Protein AF-A0A2P8DUW4-F1 (afdb_monomer_lite)

pLDDT: mean 78.6, std 18.32, range [22.55, 98.81]

Radius of gyration: 24.29 Å; chains: 1; bounding box: 64×46×57 Å

Organism: NCBI:txid645275

Sequence (328 aa):
MPGVKAMIHEAEKSLGIHGRPNDITKDYAARNGSGFRRQPWCNMAITEWARRSGNHKAVCFSTDYAYTVWHAERFKRAGRWTADVRGVRRGDIVFFDWNGSNRVAAIDHIGIVTKVANGVVYTIEGNTSDRCARRTRSAATIVGYGRPNYAGGGGSTGGGGAQAWGGLTTVRSVRSQQQAVNYLRWLSDLPVSGHVAEDGEGGPETLRGVRWVQGTVKTEVDGQWGAKTESAFTEYLKGNAKHQMHIAAKVKAPSGSPALRLGSVGTRVARLQRALMKAGHRLPRFGADGEMGAETVSALKAFQRAADLVADGEYDAESAAALKKVVG

InterPro domains:
  IPR002477 Peptidoglycan binding-like [PF01471] (266-323)
  IPR007921 CHAP domain [PF05257] (53-127)
  IPR036365 PGBD-like superfamily [SSF47090] (256-323)
  IPR036366 PGBD superfamily [G3DSA:1.10.101.10] (168-238)
  IPR036366 PGBD superfamily [G3DSA:1.10.101.10] (255-327)
  IPR038765 Papain-like cysteine peptidase superfamily [SSF54001] (47-136)

Structure (mmCIF, N/CA/C/O backbone):
data_AF-A0A2P8DUW4-F1
#
_entry.id   AF-A0A2P8DUW4-F1
#
loop_
_atom_site.group_PDB
_atom_site.id
_atom_site.type_symbol
_atom_site.label_atom_id
_atom_site.label_alt_id
_atom_site.label_comp_id
_atom_site.label_asym_id
_atom_site.label_entity_id
_atom_site.label_seq_id
_atom_site.pdbx_PDB_ins_code
_atom_site.Cartn_x
_atom_site.Cartn_y
_atom_site.Cartn_z
_atom_site.occupancy
_atom_site.B_iso_or_equiv
_atom_site.auth_seq_id
_atom_site.auth_comp_id
_atom_site.auth_asym_id
_atom_site.auth_atom_id
_atom_site.pdbx_PDB_model_num
ATOM 1 N N . MET A 1 1 ? -0.832 15.159 24.470 1.00 63.66 1 MET A N 1
ATOM 2 C CA . MET A 1 1 ? -1.211 13.728 24.516 1.00 63.66 1 MET A CA 1
ATOM 3 C C . MET A 1 1 ? -0.600 13.009 23.319 1.00 63.66 1 MET A C 1
ATOM 5 O O . MET A 1 1 ? -0.572 13.623 22.253 1.00 63.66 1 MET A O 1
ATOM 9 N N . PRO A 1 2 ? -0.104 11.767 23.480 1.00 82.19 2 PRO A N 1
ATOM 10 C CA . PRO A 1 2 ? 0.383 10.939 22.372 1.00 82.19 2 PRO A CA 1
ATOM 11 C C . PRO A 1 2 ? -0.690 10.710 21.297 1.00 82.19 2 PRO A C 1
ATOM 13 O O . PRO A 1 2 ? -1.875 10.919 21.544 1.00 82.19 2 PRO A O 1
ATOM 16 N N . GLY A 1 3 ? -0.277 10.304 20.095 1.00 88.62 3 GLY A N 1
ATOM 17 C CA . GLY A 1 3 ? -1.166 10.109 18.945 1.00 88.62 3 GLY A CA 1
ATOM 18 C C . GLY A 1 3 ? -0.591 10.597 17.611 1.00 88.62 3 GLY A C 1
ATOM 19 O O . GLY A 1 3 ? 0.441 11.270 17.568 1.00 88.62 3 GLY A O 1
ATOM 20 N N . VAL A 1 4 ? -1.297 10.299 16.511 1.00 89.56 4 VAL A N 1
ATOM 21 C CA . VAL A 1 4 ? -0.887 10.647 15.131 1.00 89.56 4 VAL A CA 1
ATOM 22 C C . VAL A 1 4 ? -0.630 12.148 14.966 1.00 89.56 4 VAL A C 1
ATOM 24 O O . VAL A 1 4 ? 0.354 12.548 14.349 1.00 89.56 4 VAL A O 1
ATOM 27 N N . LYS A 1 5 ? -1.508 12.995 15.525 1.00 87.12 5 LYS A N 1
ATOM 28 C CA . LYS A 1 5 ? -1.369 14.459 15.445 1.00 87.12 5 LYS A CA 1
ATOM 29 C C . LYS A 1 5 ? -0.076 14.932 16.113 1.00 87.12 5 LYS A C 1
ATOM 31 O O . LYS A 1 5 ? 0.658 15.694 15.499 1.00 87.12 5 LYS A O 1
ATOM 36 N N . ALA A 1 6 ? 0.219 14.437 17.317 1.00 93.25 6 ALA A N 1
ATOM 37 C CA . ALA A 1 6 ? 1.434 14.787 18.050 1.00 93.25 6 ALA A CA 1
ATOM 38 C C . ALA A 1 6 ? 2.697 14.300 17.328 1.00 93.25 6 ALA A C 1
ATOM 40 O O . ALA A 1 6 ? 3.670 15.039 17.238 1.00 93.25 6 ALA A O 1
ATOM 41 N N . MET A 1 7 ? 2.664 13.090 16.758 1.00 97.31 7 MET A N 1
ATOM 42 C CA . MET A 1 7 ? 3.783 12.566 15.971 1.00 97.31 7 MET A CA 1
ATOM 43 C C . MET A 1 7 ? 4.111 13.476 14.781 1.00 97.31 7 MET A C 1
ATOM 45 O O . MET A 1 7 ? 5.262 13.851 14.578 1.00 97.31 7 MET A O 1
ATOM 49 N N . ILE A 1 8 ? 3.094 13.843 13.999 1.00 93.81 8 ILE A N 1
ATOM 50 C CA . ILE A 1 8 ? 3.289 14.690 12.819 1.00 93.81 8 ILE A CA 1
ATOM 51 C C . ILE A 1 8 ? 3.692 16.107 13.228 1.00 93.81 8 ILE A C 1
ATOM 53 O O . ILE A 1 8 ? 4.552 16.685 12.578 1.00 93.81 8 ILE A O 1
ATOM 57 N N . HIS A 1 9 ? 3.147 16.637 14.323 1.00 90.38 9 HIS A N 1
ATOM 58 C CA . HIS A 1 9 ? 3.537 17.944 14.845 1.00 90.38 9 HIS A CA 1
ATOM 59 C C . HIS A 1 9 ? 5.036 18.014 15.195 1.00 90.38 9 HIS A C 1
ATOM 61 O O . HIS A 1 9 ? 5.704 18.979 14.833 1.00 90.38 9 HIS A O 1
ATOM 67 N N . GLU A 1 10 ? 5.596 16.977 15.827 1.00 97.88 10 GLU A N 1
ATOM 68 C CA . GLU A 1 10 ? 7.041 16.917 16.106 1.00 97.88 10 GLU A CA 1
ATOM 69 C C . GLU A 1 10 ? 7.890 16.802 14.831 1.00 97.88 10 GLU A C 1
ATOM 71 O O . GLU A 1 10 ? 8.963 17.406 14.737 1.00 97.88 10 GLU A O 1
ATOM 76 N N . ALA A 1 11 ? 7.392 16.090 13.816 1.00 97.81 11 ALA A N 1
ATOM 77 C CA . ALA A 1 11 ? 8.038 16.055 12.507 1.00 97.81 11 ALA A CA 1
ATOM 78 C C . ALA A 1 11 ? 8.028 17.437 11.827 1.00 97.81 11 ALA A C 1
ATOM 80 O O . ALA A 1 11 ? 9.036 17.866 11.267 1.00 97.81 11 ALA A O 1
ATOM 81 N N . GLU A 1 12 ? 6.916 18.171 11.923 1.00 92.06 12 GLU A N 1
ATOM 82 C CA . GLU A 1 12 ? 6.759 19.516 11.355 1.00 92.06 12 GLU A CA 1
ATOM 83 C C . GLU A 1 12 ? 7.694 20.544 11.993 1.00 92.06 12 GLU A C 1
ATOM 85 O O . GLU A 1 12 ? 8.287 21.337 11.264 1.00 92.06 12 GLU A O 1
ATOM 90 N N . LYS A 1 13 ? 7.914 20.483 13.314 1.00 95.62 13 LYS A N 1
ATOM 91 C CA . LYS A 1 13 ? 8.907 21.328 14.010 1.00 95.62 13 LYS A CA 1
ATOM 92 C C . LYS A 1 13 ? 10.325 21.161 13.474 1.00 95.62 13 LYS A C 1
ATOM 94 O O . LYS A 1 13 ? 11.151 22.051 13.631 1.00 95.62 13 LYS A O 1
ATOM 99 N N . SER A 1 14 ? 10.616 20.009 12.874 1.00 97.31 14 SER A N 1
ATOM 100 C CA . SER A 1 14 ? 11.946 19.705 12.359 1.00 97.31 14 SER A CA 1
ATOM 101 C C . SER A 1 14 ? 12.164 20.209 10.931 1.00 97.31 14 SER A C 1
ATOM 103 O O . SER A 1 14 ? 13.287 20.119 10.446 1.00 97.31 14 SER A O 1
ATOM 105 N N . LEU A 1 15 ? 11.133 20.700 10.229 1.00 91.81 15 LEU A N 1
ATOM 106 C CA . LEU A 1 15 ? 11.254 21.165 8.843 1.00 91.81 15 LEU A CA 1
ATOM 107 C C . LEU A 1 15 ? 12.318 22.265 8.718 1.00 91.81 15 LEU A C 1
ATOM 109 O O . LEU A 1 15 ? 12.307 23.241 9.458 1.00 91.81 15 LEU A O 1
ATOM 113 N N . GLY A 1 16 ? 13.235 22.103 7.762 1.00 89.00 16 GLY A N 1
ATOM 114 C CA . GLY A 1 16 ? 14.339 23.040 7.535 1.00 89.00 16 GLY A CA 1
ATOM 115 C C . GLY A 1 16 ? 15.618 22.740 8.323 1.00 89.00 16 GLY A C 1
ATOM 116 O O . GLY A 1 16 ? 16.674 23.240 7.934 1.00 89.00 16 GLY A O 1
ATOM 117 N N . ILE A 1 17 ? 15.579 21.876 9.348 1.00 94.81 17 ILE A N 1
ATOM 118 C CA . ILE A 1 17 ? 16.801 21.357 9.986 1.00 94.81 17 ILE A CA 1
ATOM 119 C C . ILE A 1 17 ? 17.663 20.677 8.920 1.00 94.81 17 ILE A C 1
ATOM 121 O O . ILE A 1 17 ? 17.156 19.871 8.141 1.00 94.81 17 ILE A O 1
ATOM 125 N N . HIS A 1 18 ? 18.956 20.985 8.889 1.00 95.50 18 HIS A N 1
ATOM 126 C CA . HIS A 1 18 ? 19.905 20.475 7.904 1.00 95.50 18 HIS A CA 1
ATOM 127 C C . HIS A 1 18 ? 21.306 20.329 8.500 1.00 95.50 18 HIS A C 1
ATOM 129 O O . HIS A 1 18 ? 21.569 20.801 9.607 1.00 95.50 18 HIS A O 1
ATOM 135 N N . GLY A 1 19 ? 22.201 19.675 7.760 1.00 92.75 19 GLY A N 1
ATOM 136 C CA . GLY A 1 19 ? 23.589 19.498 8.171 1.00 92.75 19 GLY A CA 1
ATOM 137 C C . GLY A 1 19 ? 23.761 18.464 9.279 1.00 92.75 19 GLY A C 1
ATOM 138 O O . GLY A 1 19 ? 22.800 17.944 9.851 1.00 92.75 19 GLY A O 1
ATOM 139 N N . ARG A 1 20 ? 25.021 18.152 9.592 1.00 93.25 20 ARG A N 1
ATOM 140 C CA . ARG A 1 20 ? 25.399 17.250 10.686 1.00 93.25 20 ARG A CA 1
ATOM 141 C C . ARG A 1 20 ? 26.646 17.789 11.403 1.00 93.25 20 ARG A C 1
ATOM 143 O O . ARG A 1 20 ? 27.647 18.059 10.736 1.00 93.25 20 ARG A O 1
ATOM 150 N N . PRO A 1 21 ? 26.649 17.891 12.741 1.00 95.81 21 PRO A N 1
ATOM 151 C CA . PRO A 1 21 ? 25.555 17.537 13.638 1.00 95.81 21 PRO A CA 1
ATOM 152 C C . PRO A 1 21 ? 24.416 18.564 13.605 1.00 95.81 21 PRO A C 1
ATOM 154 O O . PRO A 1 21 ? 24.641 19.765 13.526 1.00 95.81 21 PRO A O 1
ATOM 157 N N . ASN A 1 22 ? 23.197 18.072 13.761 1.00 96.94 22 ASN A N 1
ATOM 158 C CA . ASN A 1 22 ? 21.986 18.846 14.019 1.00 96.94 22 ASN A CA 1
ATOM 159 C C . ASN A 1 22 ? 21.304 18.353 15.307 1.00 96.94 22 ASN A C 1
ATOM 161 O O . ASN A 1 22 ? 21.732 17.353 15.891 1.00 96.94 22 ASN A O 1
ATOM 165 N N . ASP A 1 23 ? 20.239 19.021 15.740 1.00 96.50 23 ASP A N 1
ATOM 166 C CA . ASP A 1 23 ? 19.573 18.715 17.012 1.00 96.50 23 ASP A CA 1
ATOM 167 C C . ASP A 1 23 ? 19.056 17.271 17.095 1.00 96.50 23 ASP A C 1
ATOM 169 O O . ASP A 1 23 ? 19.206 16.632 18.130 1.00 96.50 23 ASP A O 1
ATOM 173 N N . ILE A 1 24 ? 18.556 16.697 15.994 1.00 98.12 24 ILE A N 1
ATOM 174 C CA . ILE A 1 24 ? 18.135 15.284 15.952 1.00 98.12 24 ILE A CA 1
ATOM 175 C C . ILE A 1 24 ? 19.332 14.354 16.183 1.00 98.12 24 ILE A C 1
ATOM 177 O O . ILE A 1 24 ? 19.277 13.466 17.031 1.00 98.12 24 ILE A O 1
ATOM 181 N N . THR A 1 25 ? 20.439 14.559 15.462 1.00 97.69 25 THR A N 1
ATOM 182 C CA . THR A 1 25 ? 21.639 13.712 15.616 1.00 97.69 25 THR A CA 1
ATOM 183 C C . THR A 1 25 ? 22.303 13.869 16.982 1.00 97.69 25 THR A C 1
ATOM 185 O O . THR A 1 25 ? 22.873 12.906 17.492 1.00 97.69 25 THR A O 1
ATOM 188 N N . LYS A 1 26 ? 22.241 15.064 17.588 1.00 97.88 26 LYS A N 1
ATOM 189 C CA . LYS A 1 26 ? 22.783 15.329 18.927 1.00 97.88 26 LYS A CA 1
ATOM 190 C C . LYS A 1 26 ? 21.960 14.608 19.990 1.00 97.88 26 LYS A C 1
ATOM 192 O O . LYS A 1 26 ? 22.549 13.889 20.794 1.00 97.88 26 LYS A O 1
ATOM 197 N N . ASP A 1 27 ? 20.636 14.741 19.946 1.00 96.94 27 ASP A N 1
ATOM 198 C CA . ASP A 1 27 ? 19.733 14.106 20.908 1.00 96.94 27 ASP A CA 1
ATOM 199 C C . ASP A 1 27 ? 19.792 12.583 20.821 1.00 96.94 27 ASP A C 1
ATOM 201 O O . ASP A 1 27 ? 19.894 11.905 21.846 1.00 96.94 27 ASP A O 1
ATOM 205 N N . TYR A 1 28 ? 19.797 12.040 19.601 1.00 96.31 28 TYR A N 1
ATOM 206 C CA . TYR A 1 28 ? 19.934 10.605 19.388 1.00 96.31 28 TYR A CA 1
ATOM 207 C C . TYR A 1 28 ? 21.283 10.095 19.921 1.00 96.31 28 TYR A C 1
ATOM 209 O O . TYR A 1 28 ? 21.336 9.108 20.660 1.00 96.31 28 TYR A O 1
ATOM 217 N N . ALA A 1 29 ? 22.383 10.785 19.597 1.00 94.94 29 ALA A N 1
ATOM 218 C CA . ALA A 1 29 ? 23.726 10.410 20.037 1.00 94.94 29 ALA A CA 1
ATOM 219 C C . ALA A 1 29 ? 23.925 10.520 21.555 1.00 94.94 29 ALA A C 1
ATOM 221 O O . ALA A 1 29 ? 24.713 9.762 22.116 1.00 94.94 29 ALA A O 1
ATOM 222 N N . ALA A 1 30 ? 23.214 11.425 22.233 1.00 96.81 30 ALA A N 1
ATOM 223 C CA . ALA A 1 30 ? 23.281 11.552 23.688 1.00 96.81 30 ALA A CA 1
ATOM 224 C C . ALA A 1 30 ? 22.835 10.269 24.412 1.00 96.81 30 ALA A C 1
ATOM 226 O O . ALA A 1 30 ? 23.307 9.997 25.511 1.00 96.81 30 ALA A O 1
ATOM 227 N N . ARG A 1 31 ? 21.957 9.469 23.791 1.00 94.75 31 ARG A N 1
ATOM 228 C CA . ARG A 1 31 ? 21.473 8.191 24.341 1.00 94.75 31 ARG A CA 1
ATOM 229 C C . ARG A 1 31 ? 22.135 6.963 23.733 1.00 94.75 31 ARG A C 1
ATOM 231 O O . ARG A 1 31 ? 22.253 5.949 24.407 1.00 94.75 31 ARG A O 1
ATOM 238 N N . ASN A 1 32 ? 22.543 7.047 22.469 1.00 85.62 32 ASN A N 1
ATOM 239 C CA . ASN A 1 32 ? 22.982 5.886 21.693 1.00 85.62 32 ASN A CA 1
ATOM 240 C C . ASN A 1 32 ? 24.490 5.893 21.381 1.00 85.62 32 ASN A C 1
ATOM 242 O O . ASN A 1 32 ? 24.991 4.968 20.751 1.00 85.62 32 ASN A O 1
ATOM 246 N N . GLY A 1 33 ? 25.227 6.918 21.818 1.00 86.44 33 GLY A N 1
ATOM 247 C CA . GLY A 1 33 ? 26.672 7.045 21.630 1.00 86.44 33 GLY A CA 1
ATOM 248 C C . GLY A 1 33 ? 27.059 8.155 20.651 1.00 86.44 33 GLY A C 1
ATOM 249 O O . GLY A 1 33 ? 26.383 8.428 19.655 1.00 86.44 33 GLY A O 1
ATOM 250 N N . SER A 1 34 ? 28.199 8.797 20.919 1.00 94.00 34 SER A N 1
ATOM 251 C CA . SER A 1 34 ? 28.677 9.983 20.189 1.00 94.00 34 SER A CA 1
ATOM 252 C C . SER A 1 34 ? 28.897 9.750 18.688 1.00 94.00 34 SER A C 1
ATOM 254 O O . SER A 1 34 ? 28.796 10.701 17.908 1.00 94.00 34 SER A O 1
ATOM 256 N N . GLY A 1 35 ? 29.125 8.500 18.271 1.00 92.12 35 GLY A N 1
ATOM 257 C CA . GLY A 1 35 ? 29.316 8.109 16.872 1.00 92.12 35 GLY A CA 1
ATOM 258 C C . GLY A 1 35 ? 28.142 8.458 15.951 1.00 92.12 35 GLY A C 1
ATOM 259 O O . GLY A 1 35 ? 28.351 8.672 14.759 1.00 92.12 35 GLY A O 1
ATOM 260 N N . PHE A 1 36 ? 26.924 8.611 16.485 1.00 92.12 36 PHE A N 1
ATOM 261 C CA . PHE A 1 36 ? 25.736 8.952 15.695 1.00 92.12 36 PHE A CA 1
ATOM 262 C C . PHE A 1 36 ? 25.632 10.435 15.303 1.00 92.12 36 PHE A C 1
ATOM 264 O O . PHE A 1 36 ? 24.856 10.772 14.411 1.00 92.12 36 PHE A O 1
ATOM 271 N N . ARG A 1 37 ? 26.451 11.328 15.884 1.00 94.56 37 ARG A N 1
ATOM 272 C CA . ARG A 1 37 ? 26.380 12.787 15.646 1.00 94.56 37 ARG A CA 1
ATOM 273 C C . ARG A 1 37 ? 26.555 13.202 14.182 1.00 94.56 37 ARG A C 1
ATOM 275 O O . ARG A 1 37 ? 26.131 14.290 13.807 1.00 94.56 37 ARG A O 1
ATOM 282 N N . ARG A 1 38 ? 27.227 12.384 13.367 1.00 93.25 38 ARG A N 1
ATOM 283 C CA . ARG A 1 38 ? 27.535 12.693 11.957 1.00 93.25 38 ARG A CA 1
ATOM 284 C C . ARG A 1 38 ? 26.962 11.684 10.954 1.00 93.25 38 ARG A C 1
ATOM 286 O O . ARG A 1 38 ? 27.220 11.802 9.758 1.00 93.25 38 ARG A O 1
ATOM 293 N N . GLN A 1 39 ? 26.168 10.722 11.419 1.00 92.06 39 GLN A N 1
ATOM 294 C CA . GLN A 1 39 ? 25.621 9.655 10.578 1.00 92.06 39 GLN A CA 1
ATOM 295 C C . GLN A 1 39 ? 24.354 10.093 9.829 1.00 92.06 39 GLN A C 1
ATOM 297 O O . GLN A 1 39 ? 23.696 11.053 10.243 1.00 92.06 39 GLN A O 1
ATOM 302 N N . PRO A 1 40 ? 23.977 9.399 8.737 1.00 94.44 40 PRO A N 1
ATOM 303 C CA . PRO A 1 40 ? 22.665 9.557 8.121 1.00 94.44 40 PRO A CA 1
ATOM 304 C C . PRO A 1 40 ? 21.542 9.430 9.158 1.00 94.44 40 PRO A C 1
ATOM 306 O O . PRO A 1 40 ? 21.517 8.492 9.950 1.00 94.44 40 PRO A O 1
ATOM 309 N N . TRP A 1 41 ? 20.611 10.382 9.157 1.00 97.25 41 TRP A N 1
ATOM 310 C CA . TRP A 1 41 ? 19.718 10.606 10.301 1.00 97.25 41 TRP A CA 1
ATOM 311 C C . TRP A 1 41 ? 18.224 10.470 9.980 1.00 97.25 41 TRP A C 1
ATOM 313 O O . TRP A 1 41 ? 17.382 10.900 10.763 1.00 97.25 41 TRP A O 1
ATOM 323 N N . CYS A 1 42 ? 17.865 9.839 8.857 1.00 97.81 42 CYS A N 1
ATOM 324 C CA . CYS A 1 42 ? 16.464 9.664 8.452 1.00 97.81 42 CYS A CA 1
ATOM 325 C C . CYS A 1 42 ? 15.642 8.878 9.487 1.00 97.81 42 CYS A C 1
ATOM 327 O O . CYS A 1 42 ? 14.577 9.329 9.901 1.00 97.81 42 CYS A O 1
ATOM 329 N N . ASN A 1 43 ? 16.151 7.740 9.967 1.00 98.50 43 ASN A N 1
ATOM 330 C CA . ASN A 1 43 ? 15.446 6.929 10.963 1.00 98.50 43 ASN A CA 1
ATOM 331 C C . ASN A 1 43 ? 15.624 7.455 12.394 1.00 98.50 43 ASN A C 1
ATOM 333 O O . ASN A 1 43 ? 14.715 7.339 13.215 1.00 98.50 43 ASN A O 1
ATOM 337 N N . MET A 1 44 ? 16.751 8.123 12.666 1.00 98.31 44 MET A N 1
ATOM 338 C CA . MET A 1 44 ? 16.928 8.865 13.917 1.00 98.31 44 MET A CA 1
ATOM 339 C C . MET A 1 44 ? 15.835 9.920 14.065 1.00 98.31 44 MET A C 1
ATOM 341 O O . MET A 1 44 ? 15.269 10.052 15.141 1.00 98.31 44 MET A O 1
ATOM 345 N N . ALA A 1 45 ? 15.472 10.612 12.979 1.00 98.75 45 ALA A N 1
ATOM 346 C CA . ALA A 1 45 ? 14.380 11.578 12.991 1.00 98.75 45 ALA A CA 1
ATOM 347 C C . ALA A 1 45 ? 13.052 10.937 13.418 1.00 98.75 45 ALA A C 1
ATOM 349 O O . ALA A 1 45 ? 12.395 11.449 14.318 1.00 98.75 45 ALA A O 1
ATOM 350 N N . ILE A 1 46 ? 12.692 9.780 12.848 1.00 98.81 46 ILE A N 1
ATOM 351 C CA . ILE A 1 46 ? 11.478 9.040 13.234 1.00 98.81 46 ILE A CA 1
ATOM 352 C C . ILE A 1 46 ? 11.522 8.650 14.715 1.00 98.81 46 ILE A C 1
ATOM 354 O O . ILE A 1 46 ? 10.524 8.825 15.417 1.00 98.81 46 ILE A O 1
ATOM 358 N N . THR A 1 47 ? 12.672 8.175 15.201 1.00 98.38 47 THR A N 1
ATOM 359 C CA . THR A 1 47 ? 12.877 7.857 16.620 1.00 98.38 47 THR A CA 1
ATOM 360 C C . THR A 1 47 ? 12.674 9.093 17.498 1.00 98.38 47 THR A C 1
ATOM 362 O O . THR A 1 47 ? 11.864 9.057 18.423 1.00 98.38 47 THR A O 1
ATOM 365 N N . GLU A 1 48 ? 13.325 10.215 17.187 1.00 98.50 48 GLU A N 1
ATOM 366 C CA . GLU A 1 48 ? 13.207 11.450 17.967 1.00 98.50 48 GLU A CA 1
ATOM 367 C C . GLU A 1 48 ? 11.782 12.001 17.967 1.00 98.50 48 GLU A C 1
ATOM 369 O O . GLU A 1 48 ? 11.252 12.337 19.027 1.00 98.50 48 GLU A O 1
ATOM 374 N N . TRP A 1 49 ? 11.110 12.031 16.815 1.00 98.69 49 TRP A N 1
ATOM 375 C CA . TRP A 1 49 ? 9.713 12.457 16.733 1.00 98.69 49 TRP A CA 1
ATOM 376 C C . TRP A 1 49 ? 8.808 11.542 17.556 1.00 98.69 49 TRP A C 1
ATOM 378 O O . TRP A 1 49 ? 7.926 12.025 18.269 1.00 98.69 49 TRP A O 1
ATOM 388 N N . ALA A 1 50 ? 9.044 10.227 17.532 1.00 98.50 50 ALA A N 1
ATOM 389 C CA . ALA A 1 50 ? 8.293 9.277 18.343 1.00 98.50 50 ALA A CA 1
ATOM 390 C C . ALA A 1 50 ? 8.530 9.496 19.839 1.00 98.50 50 ALA A C 1
ATOM 392 O O . ALA A 1 50 ? 7.577 9.468 20.615 1.00 98.50 50 ALA A O 1
ATOM 393 N N . ARG A 1 51 ? 9.766 9.761 20.263 1.00 97.38 51 ARG A N 1
ATOM 394 C CA . ARG A 1 51 ? 10.087 10.047 21.666 1.00 97.38 51 ARG A CA 1
ATOM 395 C C . ARG A 1 51 ? 9.453 11.349 22.140 1.00 97.38 51 ARG A C 1
ATOM 397 O O . ARG A 1 51 ? 8.696 11.328 23.108 1.00 97.38 51 ARG A O 1
ATOM 404 N N . ARG A 1 52 ? 9.691 12.451 21.428 1.00 97.38 52 ARG A N 1
ATOM 405 C CA . ARG A 1 52 ? 9.195 13.794 21.781 1.00 97.38 52 ARG A CA 1
ATOM 406 C C . ARG A 1 52 ? 7.668 13.873 21.786 1.00 97.38 52 ARG A C 1
ATOM 408 O O . ARG A 1 52 ? 7.089 14.553 22.623 1.00 97.38 52 ARG A O 1
ATOM 415 N N . SER A 1 53 ? 7.005 13.118 20.908 1.00 97.06 53 SER A N 1
ATOM 416 C CA . SER A 1 53 ? 5.537 13.051 20.859 1.00 97.06 53 SER A CA 1
ATOM 417 C C . SER A 1 53 ? 4.911 12.064 21.855 1.00 97.06 53 SER A C 1
ATOM 419 O O . SER A 1 53 ? 3.685 11.956 21.914 1.00 97.06 53 SER A O 1
ATOM 421 N N . GLY A 1 54 ? 5.717 11.313 22.615 1.00 96.50 54 GLY A N 1
ATOM 422 C CA . GLY A 1 54 ? 5.238 10.260 23.520 1.00 96.50 54 GLY A CA 1
ATOM 423 C C . GLY A 1 54 ? 4.767 8.979 22.813 1.00 96.50 54 GLY A C 1
ATOM 424 O O . GLY A 1 54 ? 4.112 8.137 23.420 1.00 96.50 54 GLY A O 1
ATOM 425 N N . ASN A 1 55 ? 5.099 8.805 21.533 1.00 97.75 55 ASN A N 1
ATOM 426 C CA . ASN A 1 55 ? 4.726 7.664 20.695 1.00 97.75 55 ASN A CA 1
ATOM 427 C C . ASN A 1 55 ? 5.834 6.603 20.541 1.00 97.75 55 ASN A C 1
ATOM 429 O O . ASN A 1 55 ? 5.705 5.704 19.711 1.00 97.75 55 ASN A O 1
ATOM 433 N N . HIS A 1 56 ? 6.909 6.655 21.333 1.00 97.12 56 HIS A N 1
ATOM 434 C CA . HIS A 1 56 ? 8.062 5.754 21.197 1.00 97.12 56 HIS A CA 1
ATOM 435 C C . HIS A 1 56 ? 7.693 4.260 21.246 1.00 97.12 56 HIS A C 1
ATOM 437 O O . HIS A 1 56 ? 8.150 3.471 20.422 1.00 97.12 56 HIS A O 1
ATOM 443 N N . LYS A 1 57 ? 6.786 3.864 22.148 1.00 95.44 57 LYS A N 1
ATOM 444 C CA . LYS A 1 57 ? 6.268 2.486 22.207 1.00 95.44 57 LYS A CA 1
ATOM 445 C C . LYS A 1 57 ? 5.449 2.116 20.965 1.00 95.44 57 LYS A C 1
ATOM 447 O O . LYS A 1 57 ? 5.522 0.990 20.485 1.00 95.44 57 LYS A O 1
ATOM 452 N N . ALA A 1 58 ? 4.645 3.053 20.467 1.00 95.00 58 ALA A N 1
ATOM 453 C CA . ALA A 1 58 ? 3.732 2.831 19.351 1.00 95.00 58 ALA A CA 1
ATOM 454 C C . ALA A 1 58 ? 4.466 2.686 18.014 1.00 95.00 58 ALA A C 1
ATOM 456 O O . ALA A 1 58 ? 4.108 1.819 17.217 1.00 95.00 58 ALA A O 1
ATOM 457 N N . VAL A 1 59 ? 5.453 3.556 17.787 1.00 97.81 59 VAL A N 1
ATOM 458 C CA . VAL A 1 59 ? 6.189 3.692 16.525 1.00 97.81 59 VAL A CA 1
ATOM 459 C C . VAL A 1 59 ? 7.431 2.814 16.528 1.00 97.81 59 VAL A C 1
ATOM 461 O O . VAL A 1 59 ? 7.643 2.070 15.584 1.00 97.81 59 VAL A O 1
ATOM 464 N N . CYS A 1 60 ? 8.212 2.851 17.604 1.00 95.69 60 CYS A N 1
ATOM 465 C CA . CYS A 1 60 ? 9.533 2.232 17.656 1.00 95.69 60 CYS A CA 1
ATOM 466 C C . CYS A 1 60 ? 9.584 1.016 18.591 1.00 95.69 60 CYS A C 1
ATOM 468 O O . CYS A 1 60 ? 10.656 0.505 18.885 1.00 95.69 60 CYS A O 1
ATOM 470 N N . PHE A 1 61 ? 8.441 0.538 19.096 1.00 94.50 61 PHE A N 1
ATOM 471 C CA . PHE A 1 61 ? 8.382 -0.617 20.003 1.00 94.50 61 PHE A CA 1
ATOM 472 C C . PHE A 1 61 ? 9.289 -0.475 21.238 1.00 94.50 61 PHE A C 1
ATOM 474 O O . PHE A 1 61 ? 9.777 -1.470 21.767 1.00 94.50 61 PHE A O 1
ATOM 481 N N . SER A 1 62 ? 9.483 0.767 21.695 1.00 90.06 62 SER A N 1
ATOM 482 C CA . SER A 1 62 ? 10.394 1.139 22.783 1.00 90.06 62 SER A CA 1
ATOM 483 C C . SER A 1 62 ? 11.890 0.931 22.489 1.00 90.06 62 SER A C 1
ATOM 485 O O . SER A 1 62 ? 12.687 0.908 23.423 1.00 90.06 62 SER A O 1
ATOM 487 N N . THR A 1 63 ? 12.286 0.826 21.221 1.00 90.81 63 THR A N 1
ATOM 488 C CA . THR A 1 63 ? 13.678 0.693 20.770 1.00 90.81 63 THR A CA 1
ATOM 489 C C . THR A 1 63 ? 14.075 1.884 19.901 1.00 90.81 63 THR A C 1
ATOM 491 O O . THR A 1 63 ? 13.385 2.186 18.936 1.00 90.81 63 THR A O 1
ATOM 494 N N . ASP A 1 64 ? 15.208 2.527 20.187 1.00 91.88 64 ASP A N 1
ATOM 495 C CA . ASP A 1 64 ? 15.728 3.601 19.336 1.00 91.88 64 ASP A CA 1
ATOM 496 C C . ASP A 1 64 ? 16.292 3.007 18.023 1.00 91.88 64 ASP A C 1
ATOM 498 O O . ASP A 1 64 ? 17.083 2.060 18.047 1.00 91.88 64 ASP A O 1
ATOM 502 N N . TYR A 1 65 ? 15.893 3.548 16.864 1.00 93.81 65 TYR A N 1
ATOM 503 C CA . TYR A 1 65 ? 16.351 3.074 15.554 1.00 93.81 65 TYR A CA 1
ATOM 504 C C . TYR A 1 65 ? 17.132 4.139 14.774 1.00 93.81 65 TYR A C 1
ATOM 506 O O . TYR A 1 65 ? 16.604 5.197 14.432 1.00 93.81 65 TYR A O 1
ATOM 514 N N . ALA A 1 66 ? 18.358 3.795 14.371 1.00 86.19 66 ALA A N 1
ATOM 515 C CA . ALA A 1 66 ? 19.133 4.523 13.359 1.00 86.19 66 ALA A CA 1
ATOM 516 C C . ALA A 1 66 ? 19.134 3.808 11.997 1.00 86.19 66 ALA A C 1
ATOM 518 O O . ALA A 1 66 ? 19.201 4.458 10.958 1.00 86.19 66 ALA A O 1
ATOM 519 N N . TYR A 1 67 ? 19.003 2.476 11.991 1.00 88.75 67 TYR A N 1
ATOM 520 C CA . TYR A 1 67 ? 19.037 1.658 10.780 1.00 88.75 67 TYR A CA 1
ATOM 521 C C . TYR A 1 67 ? 17.624 1.302 10.300 1.00 88.75 67 TYR A C 1
ATOM 523 O O . TYR A 1 67 ? 16.818 0.749 11.050 1.00 88.75 67 TYR A O 1
ATOM 531 N N . THR A 1 68 ? 17.300 1.675 9.063 1.00 93.50 68 THR A N 1
ATOM 532 C CA . THR A 1 68 ? 15.958 1.584 8.456 1.00 93.50 68 THR A CA 1
ATOM 533 C C . THR A 1 68 ? 15.460 0.145 8.327 1.00 93.50 68 THR A C 1
ATOM 535 O O . THR A 1 68 ? 14.332 -0.146 8.725 1.00 93.50 68 THR A O 1
ATOM 538 N N . VAL A 1 69 ? 16.312 -0.769 7.851 1.00 87.31 69 VAL A N 1
ATOM 539 C CA . VAL A 1 69 ? 15.976 -2.189 7.640 1.00 87.31 69 VAL A CA 1
ATOM 540 C C . VAL A 1 69 ? 15.522 -2.851 8.939 1.00 87.31 69 VAL A C 1
ATOM 542 O O . VAL A 1 69 ? 14.499 -3.530 8.968 1.00 87.31 69 VAL A O 1
ATOM 545 N N . TRP A 1 70 ? 16.222 -2.612 10.051 1.00 83.19 70 TRP A N 1
ATOM 546 C CA . TRP A 1 70 ? 15.841 -3.183 11.348 1.00 83.19 70 TRP A CA 1
ATOM 547 C C . TRP A 1 70 ? 14.494 -2.671 11.854 1.00 83.19 70 TRP A C 1
ATOM 549 O O . TRP A 1 70 ? 13.741 -3.432 12.466 1.00 83.19 70 TRP A O 1
ATOM 559 N N . HIS A 1 71 ? 14.170 -1.409 11.576 1.00 96.62 71 HIS A N 1
ATOM 560 C CA . HIS A 1 71 ? 12.887 -0.826 11.951 1.00 96.62 71 HIS A CA 1
ATOM 561 C C . HIS A 1 71 ? 11.742 -1.426 11.115 1.00 96.62 71 HIS A C 1
ATOM 563 O O . HIS A 1 71 ? 10.722 -1.837 11.671 1.00 96.62 71 HIS A O 1
ATOM 569 N N . ALA A 1 72 ? 11.938 -1.587 9.804 1.00 89.88 72 ALA A N 1
ATOM 570 C CA . ALA A 1 72 ? 10.993 -2.282 8.929 1.00 89.88 72 ALA A CA 1
ATOM 571 C C . ALA A 1 72 ? 10.783 -3.750 9.347 1.00 89.88 72 ALA A C 1
ATOM 573 O O . ALA A 1 72 ? 9.649 -4.202 9.519 1.00 89.88 72 ALA A O 1
ATOM 574 N N . GLU A 1 73 ? 11.867 -4.488 9.607 1.00 78.75 73 GLU A N 1
ATOM 575 C CA . GLU A 1 73 ? 11.801 -5.873 10.087 1.00 78.75 73 GLU A CA 1
ATOM 576 C C . GLU A 1 73 ? 11.120 -5.985 11.459 1.00 78.75 73 GLU A C 1
ATOM 578 O O . GLU A 1 73 ? 10.423 -6.962 11.746 1.00 78.75 73 GLU A O 1
ATOM 583 N N . ARG A 1 74 ? 11.236 -4.965 12.317 1.00 89.56 74 ARG A N 1
ATOM 584 C CA . ARG A 1 74 ? 10.487 -4.925 13.576 1.00 89.56 74 ARG A CA 1
ATOM 585 C C . ARG A 1 74 ? 8.981 -4.814 13.344 1.00 89.56 74 ARG A C 1
ATOM 587 O O . ARG A 1 74 ? 8.232 -5.516 14.032 1.00 89.56 74 ARG A O 1
ATOM 594 N N . PHE A 1 75 ? 8.542 -3.963 12.414 1.00 90.31 75 PHE A N 1
ATOM 595 C CA . PHE A 1 75 ? 7.132 -3.870 12.025 1.00 90.31 75 PHE A CA 1
ATOM 596 C C . PHE A 1 75 ? 6.629 -5.188 11.432 1.00 90.31 75 PHE A C 1
ATOM 598 O O . PHE A 1 75 ? 5.537 -5.625 11.798 1.00 90.31 75 PHE A O 1
ATOM 605 N N . LYS A 1 76 ? 7.440 -5.867 10.608 1.00 83.12 76 LYS A N 1
ATOM 606 C CA . LYS A 1 76 ? 7.120 -7.205 10.085 1.00 83.12 76 LYS A CA 1
ATOM 607 C C . LYS A 1 76 ? 6.904 -8.220 11.198 1.00 83.12 76 LYS A C 1
ATOM 609 O O . LYS A 1 76 ? 5.847 -8.837 11.251 1.00 83.12 76 LYS A O 1
ATOM 614 N N . ARG A 1 77 ? 7.847 -8.333 12.142 1.00 75.12 77 ARG A N 1
ATOM 615 C CA . ARG A 1 77 ? 7.719 -9.240 13.300 1.00 75.12 77 ARG A CA 1
ATOM 616 C C . ARG A 1 77 ? 6.518 -8.918 14.192 1.00 75.12 77 ARG A C 1
ATOM 618 O O . ARG A 1 77 ? 6.020 -9.796 14.881 1.00 75.12 77 ARG A O 1
ATOM 625 N N . ALA A 1 78 ? 6.055 -7.668 14.203 1.00 71.50 78 ALA A N 1
ATOM 626 C CA . ALA A 1 78 ? 4.842 -7.269 14.915 1.00 71.50 78 ALA A CA 1
ATOM 627 C C . ALA A 1 78 ? 3.537 -7.552 14.151 1.00 71.50 78 ALA A C 1
ATOM 629 O O . ALA A 1 78 ? 2.477 -7.230 14.685 1.00 71.50 78 ALA A O 1
ATOM 630 N N . GLY A 1 79 ? 3.589 -8.048 12.909 1.00 78.81 79 GLY A N 1
ATOM 631 C CA . GLY A 1 79 ? 2.409 -8.151 12.043 1.00 78.81 79 GLY A CA 1
ATOM 632 C C . GLY A 1 79 ? 1.820 -6.786 11.664 1.00 78.81 79 GLY A C 1
ATOM 633 O O . GLY A 1 79 ? 0.623 -6.665 11.435 1.00 78.81 79 GLY A O 1
ATOM 634 N N . ARG A 1 80 ? 2.644 -5.729 11.658 1.00 88.50 80 ARG A N 1
ATOM 635 C CA . ARG A 1 80 ? 2.241 -4.332 11.404 1.00 88.50 80 ARG A CA 1
ATOM 636 C C . ARG A 1 80 ? 2.950 -3.733 10.191 1.00 88.50 80 ARG A C 1
ATOM 638 O O . ARG A 1 80 ? 3.072 -2.515 10.096 1.00 88.50 80 ARG A O 1
ATOM 645 N N . TRP A 1 81 ? 3.461 -4.586 9.312 1.00 85.75 81 TRP A N 1
ATOM 646 C CA . TRP A 1 81 ? 4.070 -4.210 8.043 1.00 85.75 81 TRP A CA 1
ATOM 647 C C . TRP A 1 81 ? 3.113 -4.509 6.898 1.00 85.75 81 TRP A C 1
ATOM 649 O O . TRP A 1 81 ? 2.534 -5.593 6.847 1.00 85.75 81 TRP A O 1
ATOM 659 N N . THR A 1 82 ? 3.025 -3.589 5.949 1.00 81.12 82 THR A N 1
ATOM 660 C CA . THR A 1 82 ? 2.325 -3.785 4.682 1.00 81.12 82 THR A CA 1
ATOM 661 C C . THR A 1 82 ? 3.284 -3.422 3.555 1.00 81.12 82 THR A C 1
ATOM 663 O O . THR A 1 82 ? 3.948 -2.391 3.621 1.00 81.12 82 THR A O 1
ATOM 666 N N . ALA A 1 83 ? 3.411 -4.294 2.553 1.00 74.12 83 ALA A N 1
ATOM 667 C CA . ALA A 1 83 ? 4.199 -4.004 1.358 1.00 74.12 83 ALA A CA 1
ATOM 668 C C . ALA A 1 83 ? 3.463 -3.000 0.454 1.00 74.12 83 ALA A C 1
ATOM 670 O O . ALA A 1 83 ? 2.233 -2.952 0.473 1.00 74.12 83 ALA A O 1
ATOM 671 N N . ASP A 1 84 ? 4.218 -2.249 -0.351 1.00 70.75 84 ASP A N 1
ATOM 672 C CA . ASP A 1 84 ? 3.702 -1.211 -1.255 1.00 70.75 84 ASP A CA 1
ATOM 673 C C . ASP A 1 84 ? 2.924 -0.095 -0.503 1.00 70.75 84 ASP A C 1
ATOM 675 O O . ASP A 1 84 ? 3.084 0.110 0.703 1.00 70.75 84 ASP A O 1
ATOM 679 N N . VAL A 1 85 ? 2.108 0.686 -1.210 1.00 65.62 85 VAL A N 1
ATOM 680 C CA . VAL A 1 85 ? 1.353 1.832 -0.688 1.00 65.62 85 VAL A CA 1
ATOM 681 C C . VAL A 1 85 ? -0.119 1.533 -0.419 1.00 65.62 85 VAL A C 1
ATOM 683 O O . VAL A 1 85 ? -0.861 2.417 0.016 1.00 65.62 85 VAL A O 1
ATOM 686 N N . ARG A 1 86 ? -0.592 0.309 -0.673 1.00 62.22 86 ARG A N 1
ATOM 687 C CA . ARG A 1 86 ? -2.015 -0.024 -0.528 1.00 62.22 86 ARG A CA 1
ATOM 688 C C . ARG A 1 86 ? -2.478 0.164 0.919 1.00 62.22 86 ARG A C 1
ATOM 690 O O . ARG A 1 86 ? -1.937 -0.414 1.860 1.00 62.22 86 ARG A O 1
ATOM 697 N N . GLY A 1 87 ? -3.496 1.005 1.102 1.00 65.44 87 GLY A N 1
ATOM 698 C CA . GLY A 1 87 ? -4.056 1.315 2.418 1.00 65.44 87 GLY A CA 1
ATOM 699 C C . GLY A 1 87 ? -3.163 2.191 3.298 1.00 65.44 87 GLY A C 1
ATOM 700 O O . GLY A 1 87 ? -3.484 2.348 4.478 1.00 65.44 87 GLY A O 1
ATOM 701 N N . VAL A 1 88 ? -2.074 2.753 2.759 1.00 79.06 88 VAL A N 1
ATOM 702 C CA . VAL A 1 88 ? -1.245 3.727 3.473 1.00 79.06 88 VAL A CA 1
ATOM 703 C C . VAL A 1 88 ? -2.112 4.898 3.934 1.00 79.06 88 VAL A C 1
ATOM 705 O O . VAL A 1 88 ? -3.034 5.333 3.238 1.00 79.06 88 VAL A O 1
ATOM 708 N N . ARG A 1 89 ? -1.858 5.400 5.139 1.00 86.50 89 ARG A N 1
ATOM 709 C CA . ARG A 1 89 ? -2.614 6.504 5.730 1.00 86.50 89 ARG A CA 1
ATOM 710 C C . ARG A 1 89 ? -1.729 7.420 6.554 1.00 86.50 89 ARG A C 1
ATOM 712 O O . ARG A 1 89 ? -0.611 7.089 6.934 1.00 86.50 89 ARG A O 1
ATOM 719 N N . ARG A 1 90 ? -2.271 8.599 6.856 1.00 89.44 90 ARG A N 1
ATOM 720 C CA . ARG A 1 90 ? -1.646 9.575 7.752 1.00 89.44 90 ARG A CA 1
ATOM 721 C C . ARG A 1 90 ? -1.232 8.901 9.069 1.00 89.44 90 ARG A C 1
ATOM 723 O O . ARG A 1 90 ? -2.066 8.299 9.741 1.00 89.44 90 ARG A O 1
ATOM 730 N N . GLY A 1 91 ? 0.037 9.052 9.436 1.00 93.19 91 GLY A N 1
ATOM 731 C CA . GLY A 1 91 ? 0.653 8.445 10.614 1.00 93.19 91 GLY A CA 1
ATOM 732 C C . GLY A 1 91 ? 1.393 7.132 10.353 1.00 93.19 91 GLY A C 1
ATOM 733 O O . GLY A 1 91 ? 2.132 6.701 11.230 1.00 93.19 91 GLY A O 1
ATOM 734 N N . ASP A 1 92 ? 1.248 6.502 9.186 1.00 97.56 92 ASP A N 1
ATOM 735 C CA . ASP A 1 92 ? 2.087 5.348 8.852 1.00 97.56 92 ASP A CA 1
ATOM 736 C C . ASP A 1 92 ? 3.553 5.785 8.663 1.00 97.56 92 ASP A C 1
ATOM 738 O O . ASP A 1 92 ? 3.848 6.915 8.254 1.00 97.56 92 ASP A O 1
ATOM 742 N N . ILE A 1 93 ? 4.476 4.877 8.976 1.00 98.44 93 ILE A N 1
ATOM 743 C CA . ILE A 1 93 ? 5.912 5.053 8.759 1.00 98.44 93 ILE A CA 1
ATOM 744 C C . ILE A 1 93 ? 6.256 4.374 7.444 1.00 98.44 93 ILE A C 1
ATOM 746 O O . ILE A 1 93 ? 6.184 3.155 7.346 1.00 98.44 93 ILE A O 1
ATOM 750 N N . VAL A 1 94 ? 6.588 5.152 6.423 1.00 96.62 94 VAL A N 1
ATOM 751 C CA . VAL A 1 94 ? 6.838 4.651 5.069 1.00 96.62 94 VAL A CA 1
ATOM 752 C C . VAL A 1 94 ? 8.330 4.465 4.832 1.00 96.62 94 VAL A C 1
ATOM 754 O O . VAL A 1 94 ? 9.134 5.267 5.305 1.00 96.62 94 VAL A O 1
ATOM 757 N N . PHE A 1 95 ? 8.692 3.411 4.107 1.00 96.19 95 PHE A N 1
ATOM 758 C CA . PHE A 1 95 ? 10.069 3.022 3.830 1.00 96.19 95 PHE A CA 1
ATOM 759 C C . PHE A 1 95 ? 10.310 2.940 2.322 1.00 96.19 95 PHE A C 1
ATOM 761 O O . PHE A 1 95 ? 9.453 2.471 1.570 1.00 96.19 95 PHE A O 1
ATOM 768 N N . PHE A 1 96 ? 11.490 3.376 1.889 1.00 91.12 96 PHE A N 1
ATOM 769 C CA . PHE A 1 96 ? 11.834 3.530 0.476 1.00 91.12 96 PHE A CA 1
ATOM 770 C C . PHE A 1 96 ? 13.032 2.668 0.091 1.00 91.12 96 PHE A C 1
ATOM 772 O O . PHE A 1 96 ? 13.951 2.511 0.890 1.00 91.12 96 PHE A O 1
ATOM 779 N N . ASP A 1 97 ? 13.017 2.177 -1.142 1.00 83.38 97 ASP A N 1
ATOM 780 C CA . ASP A 1 97 ? 14.124 1.517 -1.847 1.00 83.38 97 ASP A CA 1
ATOM 781 C C . ASP A 1 97 ? 14.209 2.223 -3.193 1.00 83.38 97 ASP A C 1
ATOM 783 O O . ASP A 1 97 ? 13.345 2.058 -4.059 1.00 83.38 97 ASP A O 1
ATOM 787 N N . TRP A 1 98 ? 15.185 3.112 -3.325 1.00 77.19 98 TRP A N 1
ATOM 788 C CA . TRP A 1 98 ? 15.311 3.966 -4.500 1.00 77.19 98 TRP A CA 1
ATOM 789 C C . TRP A 1 98 ? 15.758 3.179 -5.728 1.00 77.19 98 TRP A C 1
ATOM 791 O O . TRP A 1 98 ? 15.478 3.602 -6.848 1.00 77.19 98 TRP A O 1
ATOM 801 N N . ASN A 1 99 ? 16.393 2.024 -5.519 1.00 71.81 99 ASN A N 1
ATOM 802 C CA . ASN A 1 99 ? 16.778 1.103 -6.581 1.00 71.81 99 ASN A CA 1
ATOM 803 C C . ASN A 1 99 ? 15.620 0.191 -7.020 1.00 71.81 99 ASN A C 1
ATOM 805 O O . ASN A 1 99 ? 15.784 -0.591 -7.957 1.00 71.81 99 ASN A O 1
ATOM 809 N N . GLY A 1 100 ? 14.449 0.288 -6.378 1.00 60.19 100 GLY A N 1
ATOM 810 C CA . GLY A 1 100 ? 13.213 -0.356 -6.824 1.00 60.19 100 GLY A CA 1
ATOM 811 C C . GLY A 1 100 ? 13.234 -1.883 -6.743 1.00 60.19 100 GLY A C 1
ATOM 812 O O . GLY A 1 100 ? 12.449 -2.547 -7.420 1.00 60.19 100 GLY A O 1
ATOM 813 N N . SER A 1 101 ? 14.115 -2.468 -5.926 1.00 62.50 101 SER A N 1
ATOM 814 C CA . SER A 1 101 ? 14.192 -3.925 -5.760 1.00 62.50 101 SER A CA 1
ATOM 815 C C . SER A 1 101 ? 13.008 -4.498 -4.968 1.00 62.50 101 SER A C 1
ATOM 817 O O . SER A 1 101 ? 12.777 -5.710 -4.993 1.00 62.50 101 SER A O 1
ATOM 819 N N . ASN A 1 102 ? 12.258 -3.636 -4.268 1.00 60.03 102 ASN A N 1
ATOM 820 C CA . ASN A 1 102 ? 11.128 -3.967 -3.396 1.00 60.03 102 ASN A CA 1
ATOM 821 C C . ASN A 1 102 ? 11.500 -4.930 -2.258 1.00 60.03 102 ASN A C 1
ATOM 823 O O . ASN A 1 102 ? 10.660 -5.669 -1.736 1.00 60.03 102 ASN A O 1
ATOM 827 N N . ARG A 1 103 ? 12.772 -4.924 -1.840 1.00 65.69 103 ARG A N 1
ATOM 828 C CA . ARG A 1 103 ? 13.281 -5.775 -0.760 1.00 65.69 103 ARG A CA 1
ATOM 829 C C . ARG A 1 103 ? 13.475 -4.954 0.501 1.00 65.69 103 ARG A C 1
ATOM 831 O O . ARG A 1 103 ? 14.145 -3.932 0.494 1.00 65.69 103 ARG A O 1
ATOM 838 N N . VAL A 1 104 ? 12.990 -5.466 1.633 1.00 66.50 104 VAL A N 1
ATOM 839 C CA . VAL A 1 104 ? 13.228 -4.817 2.936 1.00 66.50 104 VAL A CA 1
ATOM 840 C C . VAL A 1 104 ? 14.715 -4.715 3.275 1.00 66.50 104 VAL A C 1
ATOM 842 O O . VAL A 1 104 ? 15.132 -3.740 3.886 1.00 66.50 104 VAL A O 1
ATOM 845 N N . ALA A 1 105 ? 15.528 -5.669 2.821 1.00 73.69 105 ALA A N 1
ATOM 846 C CA . ALA A 1 105 ? 16.981 -5.623 2.981 1.00 73.69 105 ALA A CA 1
ATOM 847 C C . ALA A 1 105 ? 17.665 -4.504 2.169 1.00 73.69 105 ALA A C 1
ATOM 849 O O . ALA A 1 105 ? 18.802 -4.161 2.469 1.00 73.69 105 ALA A O 1
ATOM 850 N N . ALA A 1 106 ? 16.981 -3.939 1.171 1.00 78.44 106 ALA A N 1
ATOM 851 C CA . ALA A 1 106 ? 17.470 -2.859 0.317 1.00 78.44 106 ALA A CA 1
ATOM 852 C C . ALA A 1 106 ? 16.844 -1.499 0.681 1.00 78.44 106 ALA A C 1
ATOM 854 O O . ALA A 1 106 ? 16.873 -0.574 -0.119 1.00 78.44 106 ALA A O 1
ATOM 855 N N . ILE A 1 107 ? 16.240 -1.367 1.871 1.00 88.69 107 ILE A N 1
ATOM 856 C CA . ILE A 1 107 ? 15.649 -0.093 2.284 1.00 88.69 107 ILE A CA 1
ATOM 857 C C . ILE A 1 107 ? 16.739 0.943 2.516 1.00 88.69 107 ILE A C 1
ATOM 859 O O . ILE A 1 107 ? 17.591 0.831 3.398 1.00 88.69 107 ILE A O 1
ATOM 863 N N . ASP A 1 108 ? 16.550 2.036 1.816 1.00 90.06 108 ASP A N 1
ATOM 864 C CA . ASP A 1 108 ? 17.407 3.191 1.760 1.00 90.06 108 ASP A CA 1
ATOM 865 C C . ASP A 1 108 ? 16.964 4.320 2.703 1.00 90.06 108 ASP A C 1
ATOM 867 O O . ASP A 1 108 ? 17.770 5.069 3.267 1.00 90.06 108 ASP A O 1
ATOM 871 N N . HIS A 1 109 ? 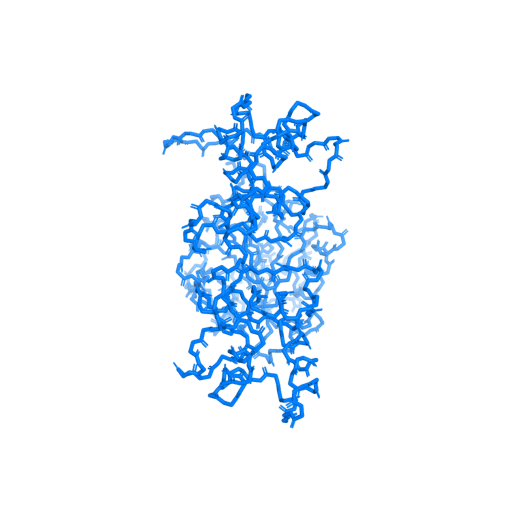15.647 4.480 2.868 1.00 96.75 109 HIS A N 1
ATOM 872 C CA . HIS A 1 109 ? 15.079 5.659 3.517 1.00 96.75 109 HIS A CA 1
ATOM 873 C C . HIS A 1 109 ? 13.770 5.392 4.231 1.00 96.75 109 HIS A C 1
ATOM 875 O O . HIS A 1 109 ? 13.144 4.346 4.074 1.00 96.75 109 HIS A O 1
ATOM 881 N N . ILE A 1 110 ? 13.347 6.384 5.008 1.00 98.31 110 ILE A N 1
ATOM 882 C CA . ILE A 1 110 ? 12.149 6.321 5.829 1.00 98.31 110 ILE A CA 1
ATOM 883 C C . ILE A 1 110 ? 11.547 7.716 6.011 1.00 98.31 110 ILE A C 1
ATOM 885 O O . ILE A 1 110 ? 12.267 8.714 6.042 1.00 98.31 110 ILE A O 1
ATOM 889 N N . GLY A 1 111 ? 10.229 7.783 6.157 1.00 98.19 111 GLY A N 1
ATOM 890 C CA . GLY A 1 111 ? 9.493 9.010 6.441 1.00 98.19 111 GLY A CA 1
ATOM 891 C C . GLY A 1 111 ? 8.199 8.740 7.195 1.00 98.19 111 GLY A C 1
ATOM 892 O O . GLY A 1 111 ? 7.770 7.595 7.334 1.00 98.19 111 GLY A O 1
ATOM 893 N N . ILE A 1 112 ? 7.548 9.804 7.662 1.00 98.50 112 ILE A N 1
ATOM 894 C CA . ILE A 1 112 ? 6.187 9.725 8.201 1.00 98.50 112 ILE A CA 1
ATOM 895 C C . ILE A 1 112 ? 5.179 10.238 7.180 1.00 98.50 112 ILE A C 1
ATOM 897 O O . ILE A 1 112 ? 5.349 11.317 6.610 1.00 98.50 112 ILE A O 1
ATOM 901 N N . VAL A 1 113 ? 4.099 9.488 6.977 1.00 96.56 113 VAL A N 1
ATOM 902 C CA . VAL A 1 113 ? 3.007 9.867 6.080 1.00 96.56 113 VAL A CA 1
ATOM 903 C C . VAL A 1 113 ? 2.142 10.938 6.737 1.00 96.56 113 VAL A C 1
ATOM 905 O O . VAL A 1 113 ? 1.584 10.754 7.817 1.00 96.56 113 VAL A O 1
ATOM 908 N N . THR A 1 114 ? 1.974 12.065 6.057 1.00 85.38 114 THR A N 1
ATOM 909 C CA . THR A 1 114 ? 1.140 13.186 6.508 1.00 85.38 114 THR A CA 1
ATOM 910 C C . THR A 1 114 ? -0.200 13.252 5.786 1.00 85.38 114 THR A C 1
ATOM 912 O O . THR A 1 114 ? -1.183 13.718 6.366 1.00 85.38 114 THR A O 1
ATOM 915 N N . LYS A 1 115 ? -0.272 12.763 4.547 1.00 79.50 115 LYS A N 1
ATOM 916 C CA . LYS A 1 115 ? -1.490 12.730 3.732 1.00 79.50 115 LYS A CA 1
ATOM 917 C C . LYS A 1 115 ? -1.337 11.691 2.623 1.00 79.50 115 LYS A C 1
ATOM 919 O O . LYS A 1 115 ? -0.227 11.434 2.167 1.00 79.50 115 LYS A O 1
ATOM 924 N N . VAL A 1 116 ? -2.460 11.140 2.177 1.00 74.62 116 VAL A N 1
ATOM 925 C CA . VAL A 1 116 ? -2.554 10.308 0.974 1.00 74.62 116 VAL A CA 1
ATOM 926 C C . VAL A 1 116 ? -3.705 10.854 0.148 1.00 74.62 116 VAL A C 1
ATOM 928 O O . VAL A 1 116 ? -4.791 11.064 0.686 1.00 74.62 116 VAL A O 1
ATOM 931 N N . ALA A 1 117 ? -3.459 11.164 -1.119 1.00 63.06 117 ALA A N 1
ATOM 932 C CA . ALA A 1 117 ? -4.490 11.657 -2.025 1.00 63.06 117 ALA A CA 1
ATOM 933 C C . ALA A 1 117 ? -4.111 11.332 -3.466 1.00 63.06 117 ALA A C 1
ATOM 935 O O . ALA A 1 117 ? -2.949 11.473 -3.830 1.00 63.06 117 ALA A O 1
ATOM 936 N N . ASN A 1 118 ? -5.087 10.924 -4.280 1.00 58.28 118 ASN A N 1
ATOM 937 C CA . ASN A 1 118 ? -4.917 10.698 -5.720 1.00 58.28 118 ASN A CA 1
ATOM 938 C C . ASN A 1 118 ? -3.733 9.769 -6.069 1.00 58.28 118 ASN A C 1
ATOM 940 O O . ASN A 1 118 ? -2.981 10.045 -6.997 1.00 58.28 118 ASN A O 1
ATOM 944 N N . GLY A 1 119 ? -3.523 8.703 -5.286 1.00 61.31 119 GLY A N 1
ATOM 945 C CA . GLY A 1 119 ? -2.407 7.765 -5.491 1.00 61.31 119 GLY A CA 1
ATOM 946 C C . GLY A 1 119 ? -1.024 8.303 -5.093 1.00 61.31 119 GLY A C 1
ATOM 947 O O . GLY A 1 119 ? -0.013 7.661 -5.365 1.00 61.31 119 GLY A O 1
ATOM 948 N N . VAL A 1 120 ? -0.967 9.465 -4.438 1.00 67.81 120 VAL A N 1
ATOM 949 C CA . VAL A 1 120 ? 0.265 10.133 -4.012 1.00 67.81 120 VAL A CA 1
ATOM 950 C C . VAL A 1 120 ? 0.387 10.120 -2.490 1.00 67.81 120 VAL A C 1
ATOM 952 O O . VAL A 1 120 ? -0.570 10.429 -1.771 1.00 67.81 120 VAL A O 1
ATOM 955 N N . VAL A 1 121 ? 1.588 9.803 -1.998 1.00 80.94 121 VAL A N 1
ATOM 956 C CA . VAL A 1 121 ? 1.920 9.795 -0.569 1.00 80.94 121 VAL A CA 1
ATOM 957 C C . VAL A 1 121 ? 2.715 11.055 -0.229 1.00 80.94 121 VAL A C 1
ATOM 959 O O . VAL A 1 121 ? 3.781 11.307 -0.789 1.00 80.94 121 VAL A O 1
ATOM 962 N N . TYR A 1 122 ? 2.198 11.857 0.699 1.00 84.25 122 TYR A N 1
ATOM 963 C CA . TYR A 1 122 ? 2.854 13.068 1.193 1.00 84.25 122 TYR A CA 1
ATOM 964 C C . TYR A 1 122 ? 3.529 12.772 2.522 1.00 84.25 122 TYR A C 1
ATOM 966 O O . TYR A 1 122 ? 2.876 12.304 3.460 1.00 84.25 122 TYR A O 1
ATOM 974 N N . THR A 1 123 ? 4.807 13.095 2.641 1.00 94.00 123 THR A N 1
ATOM 975 C CA . THR A 1 123 ? 5.641 12.703 3.779 1.00 94.00 123 THR A CA 1
ATOM 976 C C . THR A 1 123 ? 6.380 13.884 4.390 1.00 94.00 123 THR A C 1
ATOM 978 O O . THR A 1 123 ? 6.547 14.934 3.765 1.00 94.00 123 THR A O 1
ATOM 981 N N . ILE A 1 124 ? 6.823 13.705 5.632 1.00 96.50 124 ILE A N 1
ATOM 982 C CA . ILE A 1 124 ? 7.942 14.457 6.202 1.00 96.50 124 ILE A CA 1
ATOM 983 C C . ILE A 1 124 ? 9.082 13.466 6.412 1.00 96.50 124 ILE A C 1
ATOM 985 O O . ILE A 1 124 ? 8.887 12.388 6.979 1.00 96.50 124 ILE A O 1
ATOM 989 N N . GLU A 1 125 ? 10.260 13.824 5.918 1.00 98.00 125 GLU A N 1
ATOM 990 C CA . GLU A 1 125 ? 11.434 12.959 5.864 1.00 98.00 125 GLU A CA 1
ATOM 991 C C . GLU A 1 125 ? 12.643 13.717 6.408 1.00 98.00 125 GLU A C 1
ATOM 993 O O . GLU A 1 125 ? 12.928 14.827 5.957 1.00 98.00 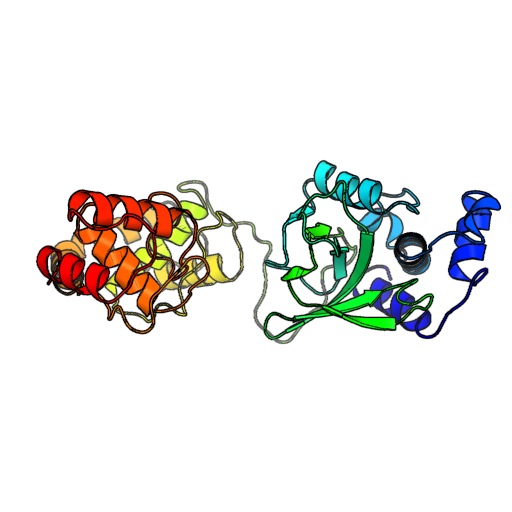125 GLU A O 1
ATOM 998 N N . GLY A 1 126 ? 13.347 13.123 7.374 1.00 97.50 126 GLY A N 1
ATOM 999 C CA . GLY A 1 126 ? 14.640 13.615 7.843 1.00 97.50 126 GLY A CA 1
ATOM 1000 C C . GLY A 1 126 ? 15.763 13.161 6.915 1.00 97.50 126 GLY A C 1
ATOM 1001 O O . GLY A 1 126 ? 15.680 12.095 6.309 1.00 97.50 126 GLY A O 1
ATOM 1002 N N . ASN A 1 127 ? 16.843 13.934 6.833 1.00 96.81 127 ASN A N 1
ATOM 1003 C CA . ASN A 1 127 ? 18.013 13.619 6.008 1.00 96.81 127 ASN A CA 1
ATOM 1004 C C . ASN A 1 127 ? 17.714 13.379 4.510 1.00 96.81 127 ASN A C 1
ATOM 1006 O O . ASN A 1 127 ? 18.414 12.622 3.840 1.00 96.81 127 ASN A O 1
ATOM 1010 N N . THR A 1 128 ? 16.677 14.012 3.966 1.00 89.56 128 THR A N 1
ATOM 1011 C CA . THR A 1 128 ? 16.382 13.995 2.531 1.00 89.56 128 THR A CA 1
ATOM 1012 C C . THR A 1 128 ? 17.109 15.171 1.881 1.00 89.56 128 THR A C 1
ATOM 1014 O O . THR A 1 128 ? 16.758 16.319 2.125 1.00 89.56 128 THR A O 1
ATOM 1017 N N . SER A 1 129 ? 18.165 14.918 1.099 1.00 90.81 129 SER A N 1
ATOM 1018 C CA . SER A 1 129 ? 19.116 15.969 0.668 1.00 90.81 129 SER A CA 1
ATOM 1019 C C . SER A 1 129 ? 19.761 16.710 1.860 1.00 90.81 129 SER A C 1
ATOM 1021 O O . SER A 1 129 ? 19.820 17.940 1.878 1.00 90.81 129 SER A O 1
ATOM 1023 N N . ASP A 1 130 ? 20.171 15.946 2.882 1.00 91.88 130 ASP A N 1
ATOM 1024 C CA . ASP A 1 130 ? 20.764 16.414 4.150 1.00 91.88 130 ASP A CA 1
ATOM 1025 C C . ASP A 1 130 ? 19.929 17.449 4.928 1.00 91.88 130 ASP A C 1
ATOM 1027 O O . ASP A 1 130 ? 20.455 18.276 5.670 1.00 91.88 130 ASP A O 1
ATOM 1031 N N . ARG A 1 131 ? 18.601 17.398 4.771 1.00 95.94 131 ARG A N 1
ATOM 1032 C CA . ARG A 1 131 ? 17.645 18.244 5.496 1.00 95.94 131 ARG A CA 1
ATOM 1033 C C . ARG A 1 131 ? 16.368 17.499 5.865 1.00 95.94 131 ARG A C 1
ATOM 1035 O O . ARG A 1 131 ? 16.086 16.440 5.313 1.00 95.94 131 ARG A O 1
ATOM 1042 N N . CYS A 1 132 ? 15.573 18.063 6.767 1.00 97.81 132 CYS A N 1
ATOM 1043 C CA . CYS A 1 132 ? 14.192 17.655 6.984 1.00 97.81 132 CYS A CA 1
ATOM 1044 C C . CYS A 1 132 ? 13.278 18.446 6.047 1.00 97.81 132 CYS A C 1
ATOM 1046 O O . CYS A 1 132 ? 13.277 19.681 6.072 1.00 97.81 132 CYS A O 1
ATOM 1048 N N . ALA A 1 133 ? 12.498 17.752 5.223 1.00 82.44 133 ALA A N 1
ATOM 1049 C CA . ALA A 1 133 ? 11.614 18.396 4.261 1.00 82.44 133 ALA A CA 1
ATOM 1050 C C . ALA A 1 133 ? 10.301 17.635 4.082 1.00 82.44 133 ALA A C 1
ATOM 1052 O O . ALA A 1 133 ? 10.207 16.432 4.334 1.00 82.44 133 ALA A O 1
ATOM 1053 N N . ARG A 1 134 ? 9.293 18.355 3.578 1.00 88.44 134 ARG A N 1
ATOM 1054 C CA . ARG A 1 134 ? 8.098 17.735 3.009 1.00 88.44 134 ARG A CA 1
ATOM 1055 C C . ARG A 1 134 ? 8.447 17.136 1.655 1.00 88.44 134 ARG A C 1
ATOM 1057 O O . ARG A 1 134 ? 9.105 17.790 0.846 1.00 88.44 134 ARG A O 1
ATOM 1064 N N . ARG A 1 135 ? 7.991 15.915 1.401 1.00 87.56 135 ARG A N 1
ATOM 1065 C CA . ARG A 1 135 ? 8.171 15.239 0.117 1.00 87.56 135 ARG A CA 1
ATOM 1066 C C . ARG A 1 135 ? 6.846 14.704 -0.395 1.00 87.56 135 ARG A C 1
ATOM 1068 O O . ARG A 1 135 ? 5.896 14.476 0.352 1.00 87.56 135 ARG A O 1
ATOM 1075 N N . THR A 1 136 ? 6.826 14.517 -1.703 1.00 81.06 136 THR A N 1
ATOM 1076 C CA . THR A 1 136 ? 5.737 13.902 -2.445 1.00 81.06 136 THR A CA 1
ATOM 1077 C C . THR A 1 136 ? 6.327 12.677 -3.114 1.00 81.06 136 THR A C 1
ATOM 1079 O O . THR A 1 136 ? 7.336 12.785 -3.813 1.00 81.06 136 THR A O 1
ATOM 1082 N N . ARG A 1 137 ? 5.755 11.508 -2.846 1.00 79.38 137 ARG A N 1
ATOM 1083 C CA . ARG A 1 137 ? 6.315 10.221 -3.253 1.00 79.38 137 ARG A CA 1
ATOM 1084 C C . ARG A 1 137 ? 5.275 9.434 -4.037 1.00 79.38 137 ARG A C 1
ATOM 1086 O O . ARG A 1 137 ? 4.109 9.367 -3.641 1.00 79.38 137 ARG A O 1
ATOM 1093 N N . SER A 1 138 ? 5.705 8.865 -5.159 1.00 68.75 138 SER A N 1
ATOM 1094 C CA . SER A 1 138 ? 4.923 7.879 -5.900 1.00 68.75 138 SER A CA 1
ATOM 1095 C C . SER A 1 138 ? 5.125 6.489 -5.294 1.00 68.75 138 SER A C 1
ATOM 1097 O O . SER A 1 138 ? 6.153 6.215 -4.665 1.00 68.75 138 SER A O 1
ATOM 1099 N N . ALA A 1 139 ? 4.153 5.605 -5.529 1.00 66.06 139 ALA A N 1
ATOM 1100 C CA . ALA A 1 139 ? 4.200 4.207 -5.102 1.00 66.06 139 ALA A CA 1
ATOM 1101 C C . ALA A 1 139 ? 5.475 3.474 -5.547 1.00 66.06 139 ALA A C 1
ATOM 1103 O O . ALA A 1 139 ? 6.033 2.695 -4.787 1.00 66.06 139 ALA A O 1
ATOM 1104 N N . ALA A 1 140 ? 5.993 3.805 -6.733 1.00 66.50 140 ALA A N 1
ATOM 1105 C CA . ALA A 1 140 ? 7.127 3.130 -7.366 1.00 66.50 140 ALA A CA 1
ATOM 1106 C C . ALA A 1 140 ? 8.439 3.149 -6.556 1.00 66.50 140 ALA A C 1
ATOM 1108 O O . ALA A 1 140 ? 9.346 2.387 -6.861 1.00 66.50 140 ALA A O 1
ATOM 1109 N N . THR A 1 141 ? 8.559 4.025 -5.553 1.00 71.94 141 THR A N 1
ATOM 1110 C CA . THR A 1 141 ? 9.764 4.139 -4.702 1.00 71.94 141 THR A CA 1
ATOM 1111 C C . THR A 1 141 ? 9.559 3.619 -3.281 1.00 71.94 141 THR A C 1
ATOM 1113 O O . THR A 1 141 ? 10.464 3.713 -2.452 1.00 71.94 141 THR A O 1
ATOM 1116 N N . ILE A 1 142 ? 8.363 3.113 -2.971 1.00 78.81 142 ILE A N 1
ATOM 1117 C CA . ILE A 1 142 ? 7.963 2.701 -1.629 1.00 78.81 142 ILE A CA 1
ATOM 1118 C C . ILE A 1 142 ? 7.946 1.175 -1.566 1.00 78.81 142 ILE A C 1
ATOM 1120 O O . ILE A 1 142 ? 7.159 0.523 -2.242 1.00 78.81 142 ILE A O 1
ATOM 1124 N N . VAL A 1 143 ? 8.774 0.606 -0.690 1.00 82.94 143 VAL A N 1
ATOM 1125 C CA . VAL A 1 143 ? 8.786 -0.848 -0.439 1.00 82.94 143 VAL A CA 1
ATOM 1126 C C . VAL A 1 143 ? 7.573 -1.266 0.378 1.00 82.94 143 VAL A C 1
ATOM 1128 O O . VAL A 1 143 ? 7.049 -2.371 0.240 1.00 82.94 143 VAL A O 1
ATOM 1131 N N . GLY A 1 144 ? 7.165 -0.398 1.296 1.00 85.38 144 GLY A N 1
ATOM 1132 C CA . GLY A 1 144 ? 6.092 -0.665 2.230 1.00 85.38 144 GLY A CA 1
ATOM 1133 C C . GLY A 1 144 ? 6.054 0.340 3.364 1.00 85.38 144 GLY A C 1
ATOM 1134 O O . GLY A 1 144 ? 6.838 1.294 3.424 1.00 85.38 144 GLY A O 1
ATOM 1135 N N . TYR A 1 145 ? 5.136 0.109 4.289 1.00 93.25 145 TYR A N 1
ATOM 1136 C CA . TYR A 1 145 ? 4.981 0.925 5.476 1.00 93.25 145 TYR A CA 1
ATOM 1137 C C . TYR A 1 145 ? 4.746 0.077 6.726 1.00 93.25 145 TYR A C 1
ATOM 1139 O O . TYR A 1 145 ? 4.137 -0.994 6.706 1.00 93.25 145 TYR A O 1
ATOM 1147 N N . GLY A 1 146 ? 5.240 0.594 7.844 1.00 95.38 146 GLY A N 1
ATOM 1148 C CA . GLY A 1 146 ? 4.908 0.152 9.184 1.00 95.38 146 GLY A CA 1
ATOM 1149 C C . GLY A 1 146 ? 3.742 0.962 9.734 1.00 95.38 146 GLY A C 1
ATOM 1150 O O . GLY A 1 146 ? 3.696 2.181 9.569 1.00 95.38 146 GLY A O 1
ATOM 1151 N N . ARG A 1 147 ? 2.811 0.299 10.414 1.00 94.75 147 ARG A N 1
ATOM 1152 C CA . ARG A 1 147 ? 1.629 0.918 11.016 1.00 94.75 147 ARG A CA 1
ATOM 1153 C C . ARG A 1 147 ? 1.751 0.993 12.539 1.00 94.75 147 ARG A C 1
ATOM 1155 O O . ARG A 1 147 ? 1.575 -0.028 13.214 1.00 94.75 147 ARG A O 1
ATOM 1162 N N . PRO A 1 148 ? 2.043 2.174 13.111 1.00 95.81 148 PRO A N 1
ATOM 1163 C CA . PRO A 1 148 ? 2.152 2.333 14.555 1.00 95.81 148 PRO A 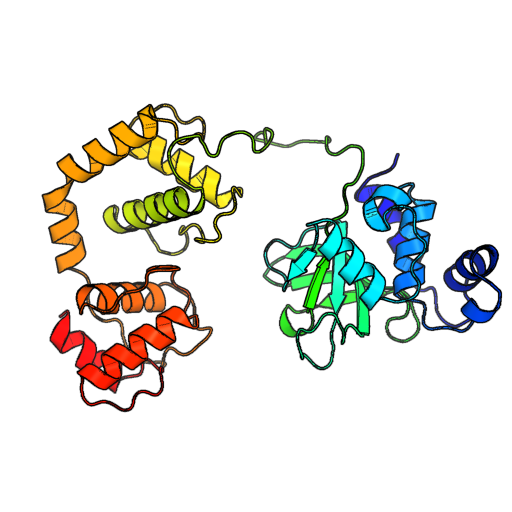CA 1
ATOM 1164 C C . PRO A 1 148 ? 0.816 2.135 15.274 1.00 95.81 148 PRO A C 1
ATOM 1166 O O . PRO A 1 148 ? -0.248 2.490 14.765 1.00 95.81 148 PRO A O 1
ATOM 1169 N N . ASN A 1 149 ? 0.881 1.638 16.509 1.00 92.12 149 ASN A N 1
ATOM 1170 C CA . ASN A 1 149 ? -0.291 1.520 17.381 1.00 92.12 149 ASN A CA 1
ATOM 1171 C C . ASN A 1 149 ? -0.405 2.737 18.310 1.00 92.12 149 ASN A C 1
ATOM 1173 O O . ASN A 1 149 ? -0.048 2.660 19.486 1.00 92.12 149 ASN A O 1
ATOM 1177 N N . TYR A 1 150 ? -0.811 3.879 17.755 1.00 87.25 150 TYR A N 1
ATOM 1178 C CA . TYR A 1 150 ? -0.941 5.145 18.483 1.00 87.25 150 TYR A CA 1
ATOM 1179 C C . TYR A 1 150 ? -1.980 5.076 19.617 1.00 87.25 150 TYR A C 1
ATOM 1181 O O . TYR A 1 150 ? -3.066 4.530 19.436 1.00 87.25 150 TYR A O 1
ATOM 1189 N N . ALA A 1 151 ? -1.676 5.682 20.770 1.00 78.56 151 ALA A N 1
ATOM 1190 C CA . ALA A 1 151 ? -2.636 5.826 21.868 1.00 78.56 151 ALA A CA 1
ATOM 1191 C C . ALA A 1 151 ? -3.677 6.922 21.556 1.00 78.56 151 ALA A C 1
ATOM 1193 O O . ALA A 1 151 ? -3.343 7.919 20.916 1.00 78.56 151 ALA A O 1
ATOM 1194 N N . GLY A 1 152 ? -4.924 6.748 22.014 1.00 60.03 152 GLY A N 1
ATOM 1195 C CA . GLY A 1 152 ? -5.979 7.767 21.887 1.00 60.03 152 GLY A CA 1
ATOM 1196 C C . GLY A 1 152 ? -6.678 7.824 20.524 1.00 60.03 152 GLY A C 1
ATOM 1197 O O . GLY A 1 152 ? -7.070 8.899 20.077 1.00 60.03 152 GLY A O 1
ATOM 1198 N N . GLY A 1 153 ? -6.843 6.686 19.845 1.00 46.72 153 GLY A N 1
ATOM 1199 C CA . GLY A 1 153 ? -7.638 6.578 18.616 1.00 46.72 153 GLY A CA 1
ATOM 1200 C C . GLY A 1 153 ? -9.145 6.761 18.845 1.00 46.72 153 GLY A C 1
ATOM 1201 O O . GLY A 1 153 ? -9.905 5.823 18.647 1.00 46.72 153 GLY A O 1
ATOM 1202 N N . GLY A 1 154 ? -9.566 7.958 19.258 1.00 35.88 154 GLY A N 1
ATOM 1203 C CA . GLY A 1 154 ? -10.956 8.396 19.383 1.00 35.88 154 GLY A CA 1
ATOM 1204 C C . GLY A 1 154 ? -11.034 9.927 19.435 1.00 35.88 154 GLY A C 1
ATOM 1205 O O . GLY A 1 154 ? -10.615 10.535 20.412 1.00 35.88 154 GLY A O 1
ATOM 1206 N N . GLY A 1 155 ? -11.528 10.539 18.354 1.00 34.44 155 GLY A N 1
ATOM 1207 C CA . GLY A 1 155 ? -11.650 11.989 18.138 1.00 34.44 155 GLY A CA 1
ATOM 1208 C C . GLY A 1 155 ? -11.725 12.296 16.629 1.00 34.44 155 GLY A C 1
ATOM 1209 O O . GLY A 1 155 ? -10.695 12.632 16.048 1.00 34.44 155 GLY A O 1
ATOM 1210 N N . SER A 1 156 ? -12.805 11.978 15.888 1.00 33.81 156 SER A N 1
ATOM 1211 C CA . SER A 1 156 ? -14.215 12.443 16.023 1.00 33.81 156 SER A CA 1
ATOM 1212 C C . SER A 1 156 ? -14.344 13.934 15.626 1.00 33.81 156 SER A C 1
ATOM 1214 O O . SER A 1 156 ? -13.533 14.723 16.092 1.00 33.81 156 SER A O 1
ATOM 1216 N N . THR A 1 157 ? -15.271 14.430 14.790 1.00 36.53 157 THR A N 1
ATOM 1217 C CA . THR A 1 157 ? -16.446 13.826 14.129 1.00 36.53 157 THR A CA 1
ATOM 1218 C C . THR A 1 157 ? -17.037 14.759 13.068 1.00 36.53 157 THR A C 1
ATOM 1220 O O . THR A 1 157 ? -17.061 15.970 13.255 1.00 36.53 157 THR A O 1
ATOM 1223 N N . GLY A 1 158 ? -17.618 14.141 12.037 1.00 24.98 158 GLY A N 1
ATOM 1224 C CA . GLY A 1 158 ? -18.658 14.687 11.164 1.00 24.98 158 GLY A CA 1
ATOM 1225 C C . GLY A 1 158 ? -18.693 13.909 9.844 1.00 24.98 158 GLY A C 1
ATOM 1226 O O . GLY A 1 158 ? -17.969 14.261 8.928 1.00 24.98 158 GLY A O 1
ATOM 1227 N N . GLY A 1 159 ? -19.408 12.795 9.677 1.00 22.83 159 GLY A N 1
ATOM 1228 C CA . GLY A 1 159 ? -20.259 12.005 10.567 1.00 22.83 159 GLY A CA 1
ATOM 1229 C C . GLY A 1 159 ? -20.395 10.577 10.000 1.00 22.83 159 GLY A C 1
ATOM 1230 O O . GLY A 1 159 ? -20.146 10.362 8.815 1.00 22.83 159 GLY A O 1
ATOM 1231 N N . GLY A 1 160 ? -20.748 9.606 10.852 1.00 23.14 160 GLY A N 1
ATOM 1232 C CA . GLY A 1 160 ? -21.076 8.231 10.432 1.00 23.14 160 GLY A CA 1
ATOM 1233 C C . GLY A 1 160 ? -20.121 7.121 10.895 1.00 23.14 160 GLY A C 1
ATOM 1234 O O . GLY A 1 160 ? -19.587 6.395 10.068 1.00 23.14 160 GLY A O 1
ATOM 1235 N N . GLY A 1 161 ? -19.909 7.021 12.213 1.00 22.55 161 GLY A N 1
ATOM 1236 C CA . GLY A 1 161 ? -19.474 5.846 12.995 1.00 22.55 161 GLY A CA 1
ATOM 1237 C C . GLY A 1 161 ? -18.669 4.722 12.324 1.00 22.55 161 GLY A C 1
ATOM 1238 O O . GLY A 1 161 ? -19.241 3.771 11.798 1.00 22.55 161 GLY A O 1
ATOM 1239 N N . ALA A 1 162 ? -17.345 4.742 12.503 1.00 29.58 162 ALA A N 1
ATOM 1240 C CA . ALA A 1 162 ? -16.525 3.532 12.465 1.00 29.58 162 ALA A CA 1
ATOM 1241 C C . ALA A 1 162 ? -16.554 2.875 13.856 1.00 29.58 162 ALA A C 1
ATOM 1243 O O . ALA A 1 162 ? -15.722 3.170 14.716 1.00 29.58 162 ALA A O 1
ATOM 1244 N N . GLN A 1 163 ? -17.554 2.020 14.084 1.00 27.52 163 GLN A N 1
ATOM 1245 C CA . GLN A 1 163 ? -17.480 0.980 15.112 1.00 27.52 163 GLN A CA 1
ATOM 1246 C C . GLN A 1 163 ? -16.237 0.117 14.859 1.00 27.52 163 GLN A C 1
ATOM 1248 O O . GLN A 1 163 ? -15.784 -0.019 13.721 1.00 27.52 163 GLN A O 1
ATOM 1253 N N . ALA A 1 164 ? -15.683 -0.447 15.933 1.00 29.02 164 ALA A N 1
ATOM 1254 C CA . ALA A 1 164 ? -14.682 -1.502 15.871 1.00 29.02 164 ALA A CA 1
ATOM 1255 C C . ALA A 1 164 ? -14.995 -2.473 14.720 1.00 29.02 164 ALA A C 1
ATOM 1257 O O . ALA A 1 164 ? -16.138 -2.897 14.579 1.00 29.02 164 ALA A O 1
ATOM 1258 N N . TRP A 1 165 ? -13.996 -2.859 13.923 1.00 33.56 165 TRP A N 1
ATOM 1259 C CA . TRP A 1 165 ? -14.143 -3.891 12.886 1.00 33.56 165 TRP A CA 1
ATOM 1260 C C . TRP A 1 165 ? -14.311 -5.302 13.494 1.00 33.56 165 TRP A C 1
ATOM 1262 O O . TRP A 1 165 ? -13.733 -6.273 13.018 1.00 33.56 165 TRP A O 1
ATOM 1272 N N . GLY A 1 166 ? -15.073 -5.421 14.584 1.00 35.72 166 GLY A N 1
ATOM 1273 C CA . GLY A 1 166 ? -15.697 -6.663 15.003 1.00 35.72 166 GLY A CA 1
ATOM 1274 C C . GLY A 1 166 ? -16.935 -6.864 14.141 1.00 35.72 166 GLY A C 1
ATOM 1275 O O . GLY A 1 166 ? -17.886 -6.095 14.249 1.00 35.72 166 GLY A O 1
ATOM 1276 N N . GLY A 1 167 ? -16.891 -7.865 13.258 1.00 38.59 167 GLY A N 1
ATOM 1277 C CA . GLY A 1 167 ? -18.055 -8.238 12.457 1.00 38.59 167 GLY A CA 1
ATOM 1278 C C . GLY A 1 167 ? -17.809 -8.652 11.007 1.00 38.59 167 GLY A C 1
ATOM 1279 O O . GLY A 1 167 ? -18.660 -8.370 10.182 1.00 38.59 167 GLY A O 1
ATOM 1280 N N . LEU A 1 168 ? -16.715 -9.346 10.662 1.00 41.03 168 LEU A N 1
ATOM 1281 C CA . LEU A 1 168 ? -16.691 -10.199 9.458 1.00 41.03 168 LEU A CA 1
ATOM 1282 C C . LEU A 1 168 ? -16.680 -11.707 9.814 1.00 41.03 168 LEU A C 1
ATOM 1284 O O . LEU A 1 168 ? -15.958 -12.495 9.222 1.00 41.03 168 LEU A O 1
ATOM 1288 N N . THR A 1 169 ? -17.616 -12.098 10.690 1.00 51.00 169 THR A N 1
ATOM 1289 C CA . THR A 1 169 ? -18.328 -13.407 10.756 1.00 51.00 169 THR A CA 1
ATOM 1290 C C . THR A 1 169 ? -17.645 -14.704 11.202 1.00 51.00 169 THR A C 1
ATOM 1292 O O . THR A 1 169 ? -16.430 -14.842 11.193 1.00 51.00 169 THR A O 1
ATOM 1295 N N . THR A 1 170 ? -18.520 -15.677 11.506 1.00 47.69 170 THR A N 1
ATOM 1296 C CA . THR A 1 170 ? -18.331 -17.099 11.844 1.00 47.69 170 THR A CA 1
ATOM 1297 C C . THR A 1 170 ? -18.678 -18.091 10.707 1.00 47.69 170 THR A C 1
ATOM 1299 O O . THR A 1 170 ? -18.556 -19.292 10.928 1.00 47.69 170 THR A O 1
ATOM 1302 N N . VAL A 1 171 ? -19.125 -17.644 9.515 1.00 47.00 171 VAL A N 1
ATOM 1303 C CA . VAL A 1 171 ? -19.687 -18.530 8.454 1.00 47.00 171 VAL A CA 1
ATOM 1304 C C . VAL A 1 171 ? -18.867 -18.553 7.156 1.00 47.00 171 VAL A C 1
ATOM 1306 O O . VAL A 1 171 ? -18.653 -19.626 6.597 1.00 47.00 171 VAL A O 1
ATOM 1309 N N . ARG A 1 172 ? -18.374 -17.404 6.665 1.00 51.19 172 ARG A N 1
ATOM 1310 C CA . ARG A 1 172 ? -17.483 -17.357 5.487 1.00 51.19 172 ARG A CA 1
ATOM 1311 C C . ARG A 1 172 ? -16.360 -16.337 5.645 1.00 51.19 172 ARG A C 1
ATOM 1313 O O . ARG A 1 172 ? -16.539 -15.289 6.265 1.00 51.19 172 ARG A O 1
ATOM 1320 N N . SER A 1 173 ? -15.208 -16.633 5.040 1.00 50.25 173 SER A N 1
ATOM 1321 C CA . SER A 1 173 ? -14.032 -15.756 5.089 1.00 50.25 173 SER A CA 1
ATOM 1322 C C . SER A 1 173 ? -14.326 -14.370 4.502 1.00 50.25 173 SER A C 1
ATOM 1324 O O . SER A 1 173 ? -15.161 -14.232 3.609 1.00 50.25 173 SER A O 1
ATOM 1326 N N . VAL A 1 174 ? -13.598 -13.345 4.951 1.00 53.09 174 VAL A N 1
ATOM 1327 C CA . VAL A 1 174 ? -13.694 -11.975 4.415 1.00 53.09 174 VAL A CA 1
ATOM 1328 C C . VAL A 1 174 ? -13.526 -11.944 2.892 1.00 53.09 174 VAL A C 1
ATOM 1330 O O . VAL A 1 174 ? -14.295 -11.286 2.198 1.00 53.09 174 VAL A O 1
ATOM 1333 N N . ARG A 1 175 ? -12.580 -12.724 2.358 1.00 54.19 175 ARG A N 1
ATOM 1334 C CA . ARG A 1 175 ? -12.360 -12.863 0.911 1.00 54.19 175 ARG A CA 1
ATOM 1335 C C . ARG A 1 175 ? -13.603 -13.401 0.201 1.00 54.19 175 ARG A C 1
ATOM 1337 O O . ARG A 1 175 ? -14.012 -12.867 -0.821 1.00 54.19 175 ARG A O 1
ATOM 1344 N N . SER A 1 176 ? -14.258 -14.401 0.786 1.00 53.19 176 SER A N 1
ATOM 1345 C CA . SER A 1 176 ? -15.510 -14.965 0.266 1.00 53.19 176 SER A CA 1
ATOM 1346 C C . SER A 1 176 ? -16.695 -13.993 0.361 1.00 53.19 176 SER A C 1
ATOM 1348 O O . SER A 1 176 ? -17.659 -14.119 -0.394 1.00 53.19 176 SER A O 1
ATOM 1350 N N . GLN A 1 177 ? -16.652 -13.020 1.274 1.00 63.09 177 GLN A N 1
ATOM 1351 C CA . GLN A 1 177 ? -17.634 -11.932 1.332 1.00 63.09 177 GLN A CA 1
ATOM 1352 C C . GLN A 1 177 ? -17.373 -10.915 0.216 1.00 63.09 177 GLN A C 1
ATOM 1354 O O . GLN A 1 177 ? -18.301 -10.542 -0.492 1.00 63.09 177 GLN A O 1
ATOM 1359 N N . GLN A 1 178 ? -16.114 -10.534 -0.015 1.00 64.81 178 GLN A N 1
ATOM 1360 C CA . GLN A 1 178 ? -15.713 -9.648 -1.119 1.00 64.81 178 GLN A CA 1
ATOM 1361 C C . GLN A 1 178 ? -16.096 -10.230 -2.486 1.00 64.81 178 GLN A C 1
ATOM 1363 O O . GLN A 1 178 ? -16.714 -9.545 -3.299 1.00 64.81 178 GLN A O 1
ATOM 1368 N N . GLN A 1 179 ? -15.847 -11.526 -2.683 1.00 61.00 179 GLN A N 1
ATOM 1369 C CA . GLN A 1 179 ? -16.277 -12.274 -3.868 1.00 61.00 179 GLN A CA 1
ATOM 1370 C C . GLN A 1 179 ? -17.790 -12.214 -4.075 1.00 61.00 179 GLN A C 1
ATOM 1372 O O . GLN A 1 179 ? -18.266 -11.986 -5.185 1.00 61.00 179 GLN A O 1
ATOM 1377 N N . ALA A 1 180 ? -18.564 -12.374 -3.003 1.00 66.69 180 ALA A N 1
ATOM 1378 C CA . ALA A 1 180 ? -20.018 -12.334 -3.076 1.00 66.69 180 ALA A CA 1
ATOM 1379 C C . ALA A 1 180 ? -20.559 -10.935 -3.404 1.00 66.69 180 ALA A C 1
ATOM 1381 O O . ALA A 1 180 ? -21.507 -10.811 -4.180 1.00 66.69 180 ALA A O 1
ATOM 1382 N N . VAL A 1 181 ? -19.924 -9.884 -2.874 1.00 77.44 181 VAL A N 1
ATOM 1383 C CA . VAL A 1 181 ? -20.227 -8.491 -3.229 1.00 77.44 181 VAL A CA 1
ATOM 1384 C C . VAL A 1 181 ? -19.966 -8.246 -4.714 1.00 77.44 181 VAL A C 1
ATOM 1386 O O . VAL A 1 181 ? -20.841 -7.734 -5.412 1.00 77.44 181 VAL A O 1
ATOM 1389 N N . ASN A 1 182 ? -18.788 -8.627 -5.210 1.00 69.75 182 ASN A N 1
ATOM 1390 C CA . ASN A 1 182 ? -18.406 -8.423 -6.608 1.00 69.75 182 ASN A CA 1
ATOM 1391 C C . ASN A 1 182 ? -19.316 -9.205 -7.558 1.00 69.75 182 ASN A C 1
ATOM 1393 O O . ASN A 1 182 ? -19.807 -8.662 -8.548 1.00 69.75 182 ASN A O 1
ATOM 1397 N N . TYR A 1 183 ? -19.615 -10.456 -7.210 1.00 69.50 183 TYR A N 1
ATOM 1398 C CA . TYR A 1 183 ? -20.513 -11.306 -7.979 1.00 69.50 183 TYR A CA 1
ATOM 1399 C C . TYR A 1 183 ? -21.924 -10.717 -8.077 1.00 69.50 183 TYR A C 1
ATOM 1401 O O . TYR A 1 183 ? -22.495 -10.643 -9.164 1.00 69.50 183 TYR A O 1
ATOM 1409 N N . LEU A 1 184 ? -22.479 -10.232 -6.965 1.00 75.25 184 LEU A N 1
ATOM 1410 C CA . LEU A 1 184 ? -23.812 -9.641 -6.970 1.00 75.25 184 LEU A CA 1
ATOM 1411 C C . LEU A 1 184 ? -23.839 -8.305 -7.722 1.00 75.25 184 LEU A C 1
ATOM 1413 O O . LEU A 1 184 ? -24.801 -8.021 -8.430 1.00 75.25 184 LEU A O 1
ATOM 1417 N N . ARG A 1 185 ? -22.781 -7.488 -7.625 1.00 75.38 185 ARG A N 1
ATOM 1418 C CA . ARG A 1 185 ? -22.665 -6.246 -8.410 1.00 75.38 185 ARG A CA 1
ATOM 1419 C C . ARG A 1 185 ? -22.659 -6.527 -9.903 1.00 75.38 185 ARG A C 1
ATOM 1421 O O . ARG A 1 185 ? -23.287 -5.793 -10.661 1.00 75.38 185 ARG A O 1
ATOM 1428 N N . TRP A 1 186 ? -21.974 -7.592 -10.307 1.00 68.50 186 TRP A N 1
ATOM 1429 C CA . TRP A 1 186 ? -21.985 -8.056 -11.684 1.00 68.50 186 TRP A CA 1
ATOM 1430 C C . TRP A 1 186 ? -23.383 -8.502 -12.130 1.00 68.50 186 TRP A C 1
ATOM 1432 O O . TRP A 1 186 ? -23.812 -8.111 -13.215 1.00 68.50 186 TRP A O 1
ATOM 1442 N N . LEU A 1 187 ? -24.108 -9.262 -11.302 1.00 66.56 187 LEU A N 1
ATOM 1443 C CA . LEU A 1 187 ? -25.486 -9.661 -11.609 1.00 66.56 187 LEU A CA 1
ATOM 1444 C C . LEU A 1 187 ? -26.426 -8.468 -11.761 1.00 66.56 187 LEU A C 1
ATOM 1446 O O . LEU A 1 187 ? -27.292 -8.496 -12.624 1.00 66.56 187 LEU A O 1
ATOM 1450 N N . SER A 1 188 ? -26.220 -7.413 -10.981 1.00 66.25 188 SER A N 1
ATOM 1451 C CA . SER A 1 188 ? -27.038 -6.198 -11.028 1.00 66.25 188 SER A CA 1
ATOM 1452 C C . SER A 1 188 ? -26.622 -5.197 -12.119 1.00 66.25 188 SER A C 1
ATOM 1454 O O . SER A 1 188 ? -27.064 -4.052 -12.073 1.00 66.25 188 SER A O 1
ATOM 1456 N N . ASP A 1 189 ? -25.750 -5.588 -13.061 1.00 65.81 189 ASP A N 1
ATOM 1457 C CA . ASP A 1 189 ? -25.185 -4.736 -14.129 1.00 65.81 189 ASP A CA 1
ATOM 1458 C C . ASP A 1 189 ? -24.578 -3.411 -13.611 1.00 65.81 189 ASP A C 1
ATOM 1460 O O . ASP A 1 189 ? -24.585 -2.375 -14.278 1.00 65.81 189 ASP A O 1
ATOM 1464 N N . LEU A 1 190 ? -24.045 -3.427 -12.383 1.00 56.09 190 LEU A N 1
ATOM 1465 C CA . LEU A 1 190 ? -23.449 -2.248 -11.759 1.00 56.09 190 LEU A CA 1
ATOM 1466 C C . LEU A 1 190 ? -22.010 -2.014 -12.254 1.00 56.09 190 LEU A C 1
ATOM 1468 O O . LEU A 1 190 ? -21.274 -2.964 -12.545 1.00 56.09 190 LEU A O 1
ATOM 1472 N N . PRO A 1 191 ? -21.558 -0.746 -12.314 1.00 51.56 191 PRO A N 1
ATOM 1473 C CA . PRO A 1 191 ? -20.229 -0.408 -12.801 1.00 51.56 191 PRO A CA 1
ATOM 1474 C C . PRO A 1 191 ? -19.111 -1.002 -11.938 1.00 51.56 191 PRO A C 1
ATOM 1476 O O . PRO A 1 191 ? -19.197 -1.109 -10.710 1.00 51.56 191 PRO A O 1
ATOM 1479 N N . VAL A 1 192 ? -18.010 -1.336 -12.615 1.00 46.78 192 VAL A N 1
ATOM 1480 C CA . VAL A 1 192 ? -16.858 -2.023 -12.016 1.00 46.78 192 VAL A CA 1
ATOM 1481 C C . VAL A 1 192 ? -16.127 -1.159 -10.984 1.00 46.78 192 VAL A C 1
ATOM 1483 O O . VAL A 1 192 ? -15.533 -1.676 -10.049 1.00 46.78 192 VAL A O 1
ATOM 1486 N N . SER A 1 193 ? -16.248 0.166 -11.088 1.00 44.28 193 SER A N 1
ATOM 1487 C CA . SER A 1 193 ? -15.657 1.137 -10.158 1.00 44.28 193 SER A CA 1
ATOM 1488 C C . SER A 1 193 ? -16.123 0.995 -8.703 1.00 44.28 193 SER A C 1
ATOM 1490 O O . SER A 1 193 ? -15.523 1.602 -7.825 1.00 44.28 193 SER A O 1
ATOM 1492 N N . GLY A 1 194 ? -17.180 0.221 -8.437 1.00 50.31 194 GLY A N 1
ATOM 1493 C CA . GLY A 1 194 ? -17.631 -0.103 -7.082 1.00 50.31 194 GLY A CA 1
ATOM 1494 C C . GLY A 1 194 ? -17.240 -1.499 -6.587 1.00 50.31 194 GLY A C 1
ATOM 1495 O O . GLY A 1 194 ? -17.814 -1.939 -5.593 1.00 50.31 194 GLY A O 1
ATOM 1496 N N . HIS A 1 195 ? -16.355 -2.222 -7.286 1.00 61.34 195 HIS A N 1
ATOM 1497 C CA . HIS A 1 195 ? -15.871 -3.526 -6.822 1.00 61.34 195 HIS A CA 1
ATOM 1498 C C . HIS A 1 195 ? -15.070 -3.375 -5.532 1.00 61.34 195 HIS A C 1
ATOM 1500 O O . HIS A 1 195 ? -14.330 -2.411 -5.335 1.00 61.34 195 HIS A O 1
ATOM 1506 N N . VAL A 1 196 ? -15.233 -4.353 -4.650 1.00 55.03 196 VAL A N 1
ATOM 1507 C CA . VAL A 1 196 ? -14.425 -4.472 -3.447 1.00 55.03 196 VAL A CA 1
ATOM 1508 C C . VAL A 1 196 ? -13.248 -5.364 -3.790 1.00 55.03 196 VAL A C 1
ATOM 1510 O O . VAL A 1 196 ? -13.427 -6.480 -4.270 1.00 55.03 196 VAL A O 1
ATOM 1513 N N . ALA A 1 197 ? -12.036 -4.892 -3.542 1.00 51.12 197 ALA A N 1
ATOM 1514 C CA . ALA A 1 197 ? -10.857 -5.691 -3.813 1.00 51.12 197 ALA A CA 1
ATOM 1515 C C . ALA A 1 197 ? -10.838 -6.970 -2.949 1.00 51.12 197 ALA A C 1
ATOM 1517 O O . ALA A 1 197 ? -11.067 -6.913 -1.744 1.00 51.12 197 ALA A O 1
ATOM 1518 N N . GLU A 1 198 ? -10.545 -8.118 -3.565 1.00 47.88 198 GLU A N 1
ATOM 1519 C CA . GLU A 1 198 ? -10.530 -9.435 -2.912 1.00 47.88 198 GLU A CA 1
ATOM 1520 C C . GLU A 1 198 ? -9.207 -9.669 -2.167 1.00 47.88 198 GLU A C 1
ATOM 1522 O O . GLU A 1 198 ? -8.405 -10.539 -2.509 1.00 47.88 198 GLU A O 1
ATOM 1527 N N . ASP A 1 199 ? -8.913 -8.842 -1.170 1.00 43.62 199 ASP A N 1
ATOM 1528 C CA . ASP A 1 199 ? -7.693 -8.939 -0.359 1.00 43.62 199 ASP A CA 1
ATOM 1529 C C . ASP A 1 199 ? -7.848 -9.849 0.868 1.00 43.62 199 ASP A C 1
ATOM 1531 O O . ASP A 1 199 ? -6.851 -10.304 1.424 1.00 43.62 199 ASP A O 1
ATOM 1535 N N . GLY A 1 200 ? -9.073 -10.232 1.226 1.00 42.00 200 GLY A N 1
ATOM 1536 C CA . GLY A 1 200 ? -9.366 -10.937 2.470 1.00 42.00 200 GLY A CA 1
ATOM 1537 C C . GLY A 1 200 ? -9.310 -10.038 3.705 1.00 42.00 200 GLY A C 1
ATOM 1538 O O . GLY A 1 200 ? -9.321 -10.556 4.820 1.00 42.00 200 GLY A O 1
ATOM 1539 N N . GLU A 1 201 ? -9.279 -8.716 3.527 1.00 48.28 201 GLU A N 1
ATOM 1540 C CA . GLU A 1 201 ? -9.249 -7.726 4.598 1.00 48.28 201 GLU A CA 1
ATOM 1541 C C . GLU A 1 201 ? -10.608 -7.039 4.798 1.00 48.28 201 GLU A C 1
ATOM 1543 O O . GLU A 1 201 ? -11.316 -6.622 3.878 1.00 48.28 201 GLU A O 1
ATOM 1548 N N . GLY A 1 202 ? -11.005 -6.925 6.064 1.00 47.03 202 GLY A N 1
ATOM 1549 C CA . GLY A 1 202 ? -12.313 -6.438 6.499 1.00 47.03 202 GLY A CA 1
ATOM 1550 C C . GLY A 1 202 ? -12.511 -4.929 6.405 1.00 47.03 202 GLY A C 1
ATOM 1551 O O . GLY A 1 202 ? -13.089 -4.340 7.312 1.00 47.03 202 GLY A O 1
ATOM 1552 N N . GLY A 1 203 ? -11.945 -4.287 5.385 1.00 46.28 203 GLY A N 1
ATOM 1553 C CA . GLY A 1 203 ? -11.867 -2.836 5.283 1.00 46.28 203 GLY A CA 1
ATOM 1554 C C . GLY A 1 203 ? -13.206 -2.136 4.998 1.00 46.28 203 GLY A C 1
ATOM 1555 O O . GLY A 1 203 ? -14.229 -2.780 4.758 1.00 46.28 203 GLY A O 1
ATOM 1556 N N . PRO A 1 204 ? -13.204 -0.790 4.953 1.00 49.19 204 PRO A N 1
ATOM 1557 C CA . PRO A 1 204 ? -14.399 0.017 4.701 1.00 49.19 204 PRO A CA 1
ATOM 1558 C C . PRO A 1 204 ? -15.139 -0.322 3.404 1.00 49.19 204 PRO A C 1
ATOM 1560 O O . PRO A 1 204 ? -16.367 -0.277 3.383 1.00 49.19 204 PRO A O 1
ATOM 1563 N N . GLU A 1 205 ? -14.412 -0.678 2.340 1.00 54.50 205 GLU A N 1
ATOM 1564 C CA . GLU A 1 205 ? -15.025 -1.123 1.083 1.00 54.50 205 GLU A CA 1
ATOM 1565 C C . GLU A 1 205 ? -15.743 -2.456 1.257 1.00 54.50 205 GLU A C 1
ATOM 1567 O O . GLU A 1 205 ? -16.887 -2.593 0.830 1.00 54.50 205 GLU A O 1
ATOM 1572 N N . THR A 1 206 ? -15.117 -3.405 1.955 1.00 56.91 206 THR A N 1
ATOM 1573 C CA . THR A 1 206 ? -15.724 -4.695 2.281 1.00 56.91 206 THR A CA 1
ATOM 1574 C C . THR A 1 206 ? -16.996 -4.514 3.085 1.00 56.91 206 THR A C 1
ATOM 1576 O O . THR A 1 206 ? -18.023 -5.066 2.715 1.00 56.91 206 THR A O 1
ATOM 1579 N N . LEU A 1 207 ? -16.991 -3.661 4.106 1.00 56.34 207 LEU A N 1
ATOM 1580 C CA . LEU A 1 207 ? -18.194 -3.379 4.888 1.00 56.34 207 LEU A CA 1
ATOM 1581 C C . LEU A 1 207 ? -19.290 -2.696 4.079 1.00 56.34 207 LEU A C 1
ATOM 1583 O O . LEU A 1 207 ? -20.452 -3.078 4.188 1.00 56.34 207 LEU A O 1
ATOM 1587 N N . ARG A 1 208 ? -18.944 -1.687 3.270 1.00 65.62 208 ARG A N 1
ATOM 1588 C CA . ARG A 1 208 ? -19.912 -1.049 2.367 1.00 65.62 208 ARG A CA 1
ATOM 1589 C C . ARG A 1 208 ? -20.507 -2.065 1.402 1.00 65.62 208 ARG A C 1
ATOM 1591 O O . ARG A 1 208 ? -21.712 -2.051 1.179 1.00 65.62 208 ARG A O 1
ATOM 1598 N N . GLY A 1 209 ? -19.671 -2.956 0.878 1.00 70.88 209 GLY A N 1
ATOM 1599 C CA . GLY A 1 209 ? -20.069 -4.074 0.041 1.00 70.88 209 GLY A CA 1
ATOM 1600 C C . GLY A 1 209 ? -21.041 -5.013 0.746 1.00 70.88 209 GLY A C 1
ATOM 1601 O O . GLY A 1 209 ? -22.122 -5.265 0.225 1.00 70.88 209 GLY A O 1
ATOM 1602 N N . VAL A 1 210 ? -20.690 -5.487 1.943 1.00 76.06 210 VAL A N 1
ATOM 1603 C CA . VAL A 1 210 ? -21.524 -6.394 2.746 1.00 76.06 210 VAL A CA 1
ATOM 1604 C C . VAL A 1 210 ? -22.862 -5.741 3.093 1.00 76.06 210 VAL A C 1
ATOM 1606 O O . VAL A 1 210 ? -23.903 -6.353 2.880 1.00 76.06 210 VAL A O 1
ATOM 1609 N N . ARG A 1 211 ? -22.870 -4.475 3.524 1.00 78.69 211 ARG A N 1
ATOM 1610 C CA . ARG A 1 211 ? -24.110 -3.726 3.802 1.00 78.69 211 ARG A CA 1
ATOM 1611 C C . ARG A 1 211 ? -24.975 -3.545 2.557 1.00 78.69 211 ARG A C 1
ATOM 1613 O O . ARG A 1 211 ? -26.196 -3.661 2.625 1.00 78.69 211 ARG A O 1
ATOM 1620 N N . TRP A 1 212 ? -24.356 -3.296 1.407 1.00 83.38 212 TRP A N 1
ATOM 1621 C CA . TRP A 1 212 ? -25.070 -3.228 0.135 1.00 83.38 212 TRP A CA 1
ATOM 1622 C C . TRP A 1 212 ? -25.686 -4.583 -0.248 1.00 83.38 212 TRP A C 1
ATOM 1624 O O . TRP A 1 212 ? -26.848 -4.625 -0.659 1.00 83.38 212 TRP A O 1
ATOM 1634 N N . VAL A 1 213 ? -24.956 -5.690 -0.059 1.00 84.94 213 VAL A N 1
ATOM 1635 C CA . VAL A 1 213 ? -25.503 -7.042 -0.252 1.00 84.94 213 VAL A CA 1
ATOM 1636 C C . VAL A 1 213 ? -26.699 -7.254 0.668 1.00 84.94 213 VAL A C 1
ATOM 1638 O O . VAL A 1 213 ? -27.760 -7.607 0.169 1.00 84.94 213 VAL A O 1
ATOM 1641 N N . GLN A 1 214 ? -26.574 -6.972 1.968 1.00 88.12 214 GLN A N 1
ATOM 1642 C CA . GLN A 1 214 ? -27.658 -7.124 2.947 1.00 88.12 214 GLN A CA 1
ATOM 1643 C C . GLN A 1 214 ? -28.917 -6.339 2.564 1.00 88.12 214 GLN A C 1
ATOM 1645 O O . GLN A 1 214 ? -30.016 -6.889 2.599 1.00 88.12 214 GLN A O 1
ATOM 1650 N N . GLY A 1 215 ? -28.766 -5.091 2.110 1.00 86.00 215 GLY A N 1
ATOM 1651 C CA . GLY A 1 215 ? -29.887 -4.306 1.590 1.00 86.00 215 GLY A CA 1
ATOM 1652 C C . GLY A 1 215 ? -30.513 -4.917 0.330 1.00 86.00 215 GLY A C 1
ATOM 1653 O O . GLY A 1 215 ? -31.733 -4.912 0.179 1.00 86.00 215 GLY A O 1
ATOM 1654 N N . THR A 1 216 ? -29.695 -5.499 -0.550 1.00 85.19 216 THR A N 1
ATOM 1655 C CA . THR A 1 216 ? -30.151 -6.142 -1.795 1.00 85.19 216 THR A CA 1
ATOM 1656 C C . THR A 1 216 ? -30.917 -7.437 -1.524 1.00 85.19 216 THR A C 1
ATOM 1658 O O . THR A 1 216 ? -31.964 -7.676 -2.125 1.00 85.19 216 THR A O 1
ATOM 1661 N N . VAL A 1 217 ? -30.424 -8.259 -0.596 1.00 86.75 217 VAL A N 1
ATOM 1662 C CA . VAL A 1 217 ? -31.031 -9.550 -0.226 1.00 86.75 217 VAL A CA 1
ATOM 1663 C C . VAL A 1 217 ? -32.077 -9.415 0.887 1.00 86.75 217 VAL A C 1
ATOM 1665 O O . VAL A 1 217 ? -32.633 -10.416 1.329 1.00 86.75 217 VAL A O 1
ATOM 1668 N N . LYS A 1 218 ? -32.372 -8.176 1.307 1.00 90.75 218 LYS A N 1
ATOM 1669 C CA . LYS A 1 218 ? -33.380 -7.804 2.311 1.00 90.75 218 LYS A CA 1
ATOM 1670 C C . LYS A 1 218 ? -33.164 -8.454 3.685 1.00 90.75 218 LYS A C 1
ATOM 1672 O O . LYS A 1 218 ? -34.107 -8.943 4.303 1.00 90.75 218 LYS A O 1
ATOM 1677 N N . THR A 1 219 ? -31.929 -8.424 4.183 1.00 89.06 219 THR A N 1
ATOM 1678 C CA . THR A 1 219 ? -31.592 -8.771 5.575 1.00 89.06 219 THR A CA 1
ATOM 1679 C C . THR A 1 219 ? -31.255 -7.531 6.399 1.00 89.06 219 THR A C 1
ATOM 1681 O O . THR A 1 219 ? -31.162 -6.425 5.870 1.00 89.06 219 THR A O 1
ATOM 1684 N N . GLU A 1 220 ? -31.036 -7.715 7.703 1.00 85.25 220 GLU A N 1
ATOM 1685 C CA . GLU A 1 220 ? -30.495 -6.670 8.576 1.00 85.25 220 GLU A CA 1
ATOM 1686 C C . GLU A 1 220 ? -29.175 -6.113 8.009 1.00 85.25 220 GLU A C 1
ATOM 1688 O O . GLU A 1 220 ? -28.310 -6.877 7.579 1.00 85.25 220 GLU A O 1
ATOM 1693 N N . VAL A 1 221 ? -29.049 -4.781 7.960 1.00 78.50 221 VAL A N 1
ATOM 1694 C CA . VAL A 1 221 ? -27.921 -4.054 7.342 1.00 78.50 221 VAL A CA 1
ATOM 1695 C C . VAL A 1 221 ? -26.917 -3.631 8.415 1.00 78.50 221 VAL A C 1
ATOM 1697 O O . VAL A 1 221 ? -26.617 -2.454 8.618 1.00 78.50 221 VAL A O 1
ATOM 1700 N N . ASP A 1 222 ? -26.411 -4.606 9.154 1.00 71.25 222 ASP A N 1
ATOM 1701 C CA . ASP A 1 222 ? -25.453 -4.398 10.242 1.00 71.25 222 ASP A CA 1
ATOM 1702 C C . ASP A 1 222 ? -23.991 -4.380 9.742 1.00 71.25 222 ASP A C 1
ATOM 1704 O O . ASP A 1 222 ? -23.103 -3.793 10.370 1.00 71.25 222 ASP A O 1
ATOM 1708 N N . GLY A 1 223 ? -23.738 -4.915 8.543 1.00 68.06 223 GLY A N 1
ATOM 1709 C CA . GLY A 1 223 ? -22.410 -5.146 7.984 1.00 68.06 223 GLY A CA 1
ATOM 1710 C C . GLY A 1 223 ? -21.743 -6.439 8.458 1.00 68.06 223 GLY A C 1
ATOM 1711 O O . GLY A 1 223 ? -20.575 -6.650 8.143 1.00 68.06 223 GLY A O 1
ATOM 1712 N N . GLN A 1 224 ? -22.474 -7.299 9.172 1.00 73.88 224 GLN A N 1
ATOM 1713 C CA . GLN A 1 224 ? -22.044 -8.621 9.607 1.00 73.88 224 GLN A CA 1
ATOM 1714 C C . GLN A 1 224 ? -22.649 -9.716 8.724 1.00 73.88 224 GLN A C 1
ATOM 1716 O O . GLN A 1 224 ? -23.856 -9.942 8.658 1.00 73.88 224 GLN A O 1
ATOM 1721 N N . TRP A 1 225 ? -21.800 -10.505 8.082 1.00 66.12 225 TRP A N 1
ATOM 1722 C CA . TRP A 1 225 ? -22.243 -11.658 7.295 1.00 66.12 225 TRP A CA 1
ATOM 1723 C C . TRP A 1 225 ? -22.538 -12.921 8.159 1.00 66.12 225 TRP A C 1
ATOM 1725 O O . TRP A 1 225 ? -21.863 -13.946 8.140 1.00 66.12 225 TRP A O 1
ATOM 1735 N N . GLY A 1 226 ? -23.572 -12.857 8.996 1.00 72.81 226 GLY A N 1
ATOM 1736 C CA . GLY A 1 226 ? -24.033 -14.012 9.781 1.00 72.81 226 GLY A CA 1
ATOM 1737 C C . GLY A 1 226 ? -24.769 -15.079 8.952 1.00 72.81 226 GLY A C 1
ATOM 1738 O O . GLY A 1 226 ? -25.018 -14.909 7.759 1.00 72.81 226 GLY A O 1
ATOM 1739 N N . ALA A 1 227 ? -25.209 -16.160 9.607 1.00 78.62 227 ALA A N 1
ATOM 1740 C CA . ALA A 1 227 ? -25.981 -17.241 8.972 1.00 78.62 227 ALA A CA 1
ATOM 1741 C C . ALA A 1 227 ? -27.274 -16.755 8.278 1.00 78.62 227 ALA A C 1
ATOM 1743 O O . ALA A 1 227 ? -27.692 -17.319 7.269 1.00 78.62 227 ALA A O 1
ATOM 1744 N N . LYS A 1 228 ? -27.890 -15.676 8.781 1.00 82.94 228 LYS A N 1
ATOM 1745 C CA . LYS A 1 228 ? -29.060 -15.043 8.151 1.00 82.94 228 LYS A CA 1
ATOM 1746 C C . LYS A 1 228 ? -28.704 -14.376 6.816 1.00 82.94 228 LYS A C 1
ATOM 1748 O O . LYS A 1 228 ? -29.387 -14.620 5.826 1.00 82.94 228 LYS A O 1
ATOM 1753 N N . THR A 1 229 ? -27.618 -13.596 6.782 1.00 84.31 229 THR A N 1
ATOM 1754 C CA . THR A 1 229 ? -27.079 -12.983 5.553 1.00 84.31 229 THR A CA 1
ATOM 1755 C C . THR A 1 229 ? -26.709 -14.058 4.529 1.00 84.31 229 THR A C 1
ATOM 1757 O O . THR A 1 229 ? -27.064 -13.942 3.360 1.00 84.31 229 THR A O 1
ATOM 1760 N N . GLU A 1 230 ? -26.067 -15.142 4.975 1.00 80.56 230 GLU A N 1
ATOM 1761 C CA . GLU A 1 230 ? -25.705 -16.294 4.140 1.00 80.56 230 GLU A CA 1
ATOM 1762 C C . GLU A 1 230 ? -26.923 -16.965 3.485 1.00 80.56 230 GLU A C 1
ATOM 1764 O O . GLU A 1 230 ? -26.944 -17.185 2.269 1.00 80.56 230 GLU A O 1
ATOM 1769 N N . SER A 1 231 ? -27.943 -17.279 4.290 1.00 80.19 231 SER A N 1
ATOM 1770 C CA . SER A 1 231 ? -29.160 -17.948 3.825 1.00 80.19 231 SER A CA 1
ATOM 1771 C C . SER A 1 231 ? -29.916 -17.085 2.811 1.00 80.19 231 SER A C 1
ATOM 1773 O O . SER A 1 231 ? -30.224 -17.544 1.710 1.00 80.19 231 SER A O 1
ATOM 1775 N N . ALA A 1 232 ? -30.116 -15.801 3.123 1.00 85.75 232 ALA A N 1
ATOM 1776 C CA . ALA A 1 232 ? -30.805 -14.869 2.233 1.00 85.75 232 ALA A CA 1
ATOM 1777 C C . ALA A 1 232 ? -30.037 -14.611 0.930 1.00 85.75 232 ALA A C 1
ATOM 1779 O O . ALA A 1 232 ? -30.641 -14.551 -0.139 1.00 85.75 232 ALA A O 1
ATOM 1780 N N . PHE A 1 233 ? -28.704 -14.501 0.990 1.00 81.94 233 PHE A N 1
ATOM 1781 C CA . PHE A 1 233 ? -27.876 -14.388 -0.210 1.00 81.94 233 PHE A CA 1
ATOM 1782 C C . PHE A 1 233 ? -28.029 -15.616 -1.110 1.00 81.94 233 PHE A C 1
ATOM 1784 O O . PHE A 1 233 ? -28.227 -15.478 -2.315 1.00 81.94 233 PHE A O 1
ATOM 1791 N N . THR A 1 234 ? -28.016 -16.816 -0.532 1.00 77.62 234 THR A N 1
ATOM 1792 C CA . THR A 1 234 ? -28.187 -18.068 -1.280 1.00 77.62 234 THR A CA 1
ATOM 1793 C C . THR A 1 234 ? -29.575 -18.179 -1.920 1.00 77.62 234 THR A C 1
ATOM 1795 O O . THR A 1 234 ? -29.677 -18.512 -3.101 1.00 77.62 234 THR A O 1
ATOM 1798 N N . GLU A 1 235 ? -30.639 -17.869 -1.176 1.00 81.25 235 GLU A N 1
ATOM 1799 C CA . GLU A 1 235 ? -32.020 -17.791 -1.681 1.00 81.25 235 GLU A CA 1
ATOM 1800 C C . GLU A 1 235 ? -32.145 -16.781 -2.829 1.00 81.25 235 GLU A C 1
ATOM 1802 O O . GLU A 1 235 ? -32.701 -17.096 -3.883 1.00 81.25 235 GLU A O 1
ATOM 1807 N N . TYR A 1 236 ? -31.548 -15.595 -2.673 1.00 83.75 236 TYR A N 1
ATOM 1808 C CA . TYR A 1 236 ? -31.526 -14.572 -3.714 1.00 83.75 236 TYR A CA 1
ATOM 1809 C C . TYR A 1 236 ? -30.868 -15.093 -4.996 1.00 83.75 236 TYR A C 1
ATOM 1811 O O . TYR A 1 236 ? -31.413 -14.904 -6.084 1.00 83.75 236 TYR A O 1
ATOM 1819 N N . LEU A 1 237 ? -29.722 -15.776 -4.899 1.00 77.00 237 LEU A N 1
ATOM 1820 C CA . LEU A 1 237 ? -29.063 -16.354 -6.073 1.00 77.00 237 LEU A CA 1
ATOM 1821 C C . LEU A 1 237 ? -29.934 -17.425 -6.748 1.00 77.00 237 LEU A C 1
ATOM 1823 O O . LEU A 1 237 ? -30.068 -17.407 -7.971 1.00 77.00 237 LEU A O 1
ATOM 1827 N N . LYS A 1 238 ? -30.572 -18.312 -5.972 1.00 74.12 238 LYS A N 1
ATOM 1828 C CA . LYS A 1 238 ? -31.480 -19.347 -6.499 1.00 74.12 238 LYS A CA 1
ATOM 1829 C C . LYS A 1 238 ? -32.674 -18.737 -7.236 1.00 74.12 238 LYS A C 1
ATOM 1831 O O . LYS A 1 238 ? -32.973 -19.147 -8.356 1.00 74.12 238 LYS A O 1
ATOM 1836 N N . GLY A 1 239 ? -33.306 -17.719 -6.651 1.00 76.50 239 GLY A N 1
ATOM 1837 C CA . GLY A 1 239 ? -34.427 -17.001 -7.264 1.00 76.50 239 GLY A CA 1
ATOM 1838 C C . GLY A 1 239 ? -34.044 -16.228 -8.532 1.00 76.50 239 GLY A C 1
ATOM 1839 O O . GLY A 1 239 ? -34.891 -15.991 -9.390 1.00 76.50 239 GLY A O 1
ATOM 1840 N N . ASN A 1 240 ? -32.762 -15.886 -8.694 1.00 70.31 240 ASN A N 1
ATOM 1841 C CA . ASN A 1 240 ? -32.247 -15.129 -9.834 1.00 70.31 240 ASN A CA 1
ATOM 1842 C C . ASN A 1 240 ? -31.484 -15.980 -10.861 1.00 70.31 240 ASN A C 1
ATOM 1844 O O . ASN A 1 240 ? -30.897 -15.414 -11.780 1.00 70.31 240 ASN A O 1
ATOM 1848 N N . ALA A 1 241 ? -31.513 -17.314 -10.785 1.00 64.12 241 ALA A N 1
ATOM 1849 C CA . ALA A 1 241 ? -30.732 -18.193 -11.667 1.00 64.12 241 ALA A CA 1
ATOM 1850 C C . ALA A 1 241 ? -30.918 -17.897 -13.174 1.00 64.12 241 ALA A C 1
ATOM 1852 O O . ALA A 1 241 ? -29.949 -17.842 -13.930 1.00 64.12 241 ALA A O 1
ATOM 1853 N N . LYS A 1 242 ? -32.147 -17.596 -13.622 1.00 64.75 242 LYS A N 1
ATOM 1854 C CA . LYS A 1 242 ? -32.413 -17.183 -15.017 1.00 64.75 242 LYS A CA 1
ATOM 1855 C C . LYS A 1 242 ? -31.747 -15.848 -15.378 1.00 64.75 242 LYS A C 1
ATOM 1857 O O . LYS A 1 242 ? -31.251 -15.689 -16.490 1.00 64.75 242 LYS A O 1
ATOM 1862 N N . HIS A 1 243 ? -31.699 -14.902 -14.440 1.00 64.12 243 HIS A N 1
ATOM 1863 C CA . HIS A 1 243 ? -31.006 -13.625 -14.613 1.00 64.12 243 HIS A CA 1
ATOM 1864 C C . HIS A 1 243 ? -29.484 -13.819 -14.669 1.00 64.12 243 HIS A C 1
ATOM 1866 O O . HIS A 1 243 ? -28.827 -13.230 -15.523 1.00 64.12 243 HIS A O 1
ATOM 1872 N N . GLN A 1 244 ? -28.936 -14.719 -13.843 1.00 64.00 244 GLN A N 1
ATOM 1873 C CA . GLN A 1 244 ? -27.518 -15.099 -13.886 1.00 64.00 244 GLN A CA 1
ATOM 1874 C C . GLN A 1 244 ? -27.124 -15.655 -15.259 1.00 64.00 244 GLN A C 1
ATOM 1876 O O . GLN A 1 244 ? -26.125 -15.221 -15.836 1.00 64.00 244 GLN A O 1
ATOM 1881 N N . MET A 1 245 ? -27.939 -16.556 -15.818 1.00 60.44 245 MET A N 1
ATOM 1882 C CA . MET A 1 245 ? -27.720 -17.103 -17.160 1.00 60.44 245 MET A CA 1
ATOM 1883 C C . MET A 1 245 ? -27.842 -16.027 -18.250 1.00 60.44 245 MET A C 1
ATOM 1885 O O . MET A 1 245 ? -27.025 -15.994 -19.168 1.00 60.44 245 MET A O 1
ATOM 1889 N N . HIS A 1 246 ? -28.798 -15.099 -18.132 1.00 64.00 246 HIS A N 1
ATOM 1890 C CA . HIS A 1 246 ? -28.978 -13.996 -19.086 1.00 64.00 246 HIS A CA 1
ATOM 1891 C C . HIS A 1 246 ? -27.812 -12.997 -19.083 1.00 64.00 246 HIS A C 1
ATOM 1893 O O . HIS A 1 246 ? -27.343 -12.584 -20.144 1.00 64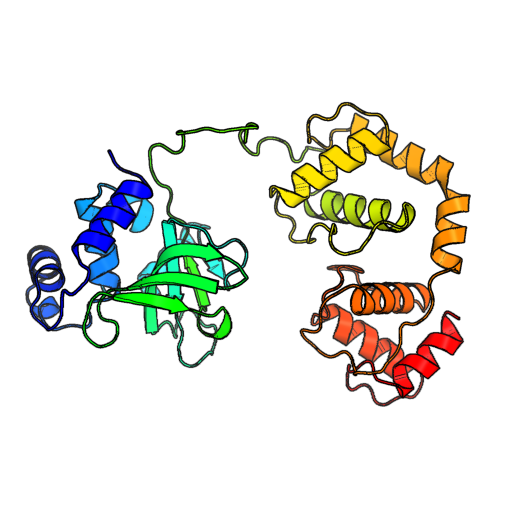.00 246 HIS A O 1
ATOM 1899 N N . ILE A 1 247 ? -27.308 -12.614 -17.905 1.00 64.75 247 ILE A N 1
ATOM 1900 C CA . ILE A 1 247 ? -26.160 -11.703 -17.774 1.00 64.75 247 ILE A CA 1
ATOM 1901 C C . ILE A 1 247 ? -24.872 -12.390 -18.261 1.00 64.75 247 ILE A C 1
ATOM 1903 O O . 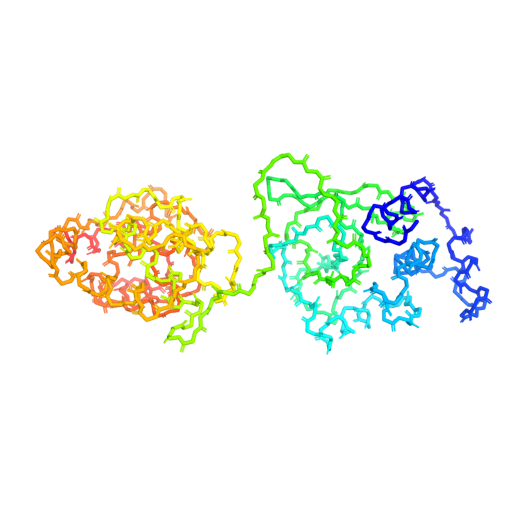ILE A 1 247 ? -24.097 -11.775 -18.995 1.00 64.75 247 ILE A O 1
ATOM 1907 N N . ALA A 1 248 ? -24.656 -13.671 -17.929 1.00 62.44 248 ALA A N 1
ATOM 1908 C CA . ALA A 1 248 ? -23.528 -14.460 -18.438 1.00 62.44 248 ALA A CA 1
ATOM 1909 C C . ALA A 1 248 ? -23.555 -14.598 -19.970 1.00 62.44 248 ALA A C 1
ATOM 1911 O O . ALA A 1 248 ? -22.525 -14.429 -20.629 1.00 62.44 248 ALA A O 1
ATOM 1912 N N . ALA A 1 249 ? -24.735 -14.823 -20.555 1.00 63.28 249 ALA A N 1
ATOM 1913 C CA . ALA A 1 249 ? -24.908 -14.895 -22.004 1.00 63.28 249 ALA A CA 1
ATOM 1914 C C . ALA A 1 249 ? -24.503 -13.582 -22.701 1.00 63.28 249 ALA A C 1
ATOM 1916 O O . ALA A 1 249 ? -23.867 -13.621 -23.752 1.00 63.28 249 ALA A O 1
ATOM 1917 N N . LYS A 1 250 ? -24.769 -12.425 -22.079 1.00 68.88 250 LYS A N 1
ATOM 1918 C CA . LYS A 1 250 ? -24.455 -11.087 -22.617 1.00 68.88 250 LYS A CA 1
ATOM 1919 C C . LYS A 1 250 ? -22.984 -10.667 -22.533 1.00 68.88 250 LYS A C 1
ATOM 1921 O O . LYS A 1 250 ? -22.631 -9.634 -23.107 1.00 68.88 250 LYS A O 1
ATOM 1926 N N . VAL A 1 251 ? -22.122 -11.401 -21.823 1.00 74.81 251 VAL A N 1
ATOM 1927 C CA . VAL A 1 251 ? -20.691 -11.062 -21.735 1.00 74.81 251 VAL A CA 1
ATOM 1928 C C . VAL A 1 251 ? -20.052 -11.186 -23.119 1.00 74.81 251 VAL A C 1
ATOM 1930 O O . VAL A 1 251 ? -19.943 -12.286 -23.656 1.00 74.81 251 VAL A O 1
ATOM 1933 N N . LYS A 1 252 ? -19.618 -10.047 -23.669 1.00 81.50 252 LYS A N 1
ATOM 1934 C CA . LYS A 1 252 ? -18.883 -9.936 -24.936 1.00 81.50 252 LYS A CA 1
ATOM 1935 C C . LYS A 1 252 ? -17.408 -9.646 -24.678 1.00 81.50 252 LYS A C 1
ATOM 1937 O O . LYS A 1 252 ? -17.072 -8.944 -23.720 1.00 81.50 252 LYS A O 1
ATOM 1942 N N . ALA A 1 253 ? -16.547 -10.120 -25.575 1.00 88.81 253 ALA A N 1
ATOM 1943 C CA . ALA A 1 253 ? -15.133 -9.761 -25.575 1.00 88.81 253 ALA A CA 1
ATOM 1944 C C . ALA A 1 253 ? -14.970 -8.230 -25.729 1.00 88.81 253 ALA A C 1
ATOM 1946 O O . ALA A 1 253 ? -15.610 -7.633 -26.604 1.00 88.81 253 ALA A O 1
ATOM 1947 N N . PRO A 1 254 ? -14.168 -7.559 -24.880 1.00 89.75 254 PRO A N 1
ATOM 1948 C CA . PRO A 1 254 ? -13.891 -6.129 -25.027 1.00 89.75 254 PRO A CA 1
ATOM 1949 C C . PRO A 1 254 ? -12.960 -5.843 -26.219 1.00 89.75 254 PRO A C 1
ATOM 1951 O O . PRO A 1 254 ? -12.292 -6.741 -26.721 1.00 89.75 254 PRO A O 1
ATOM 1954 N N . SER A 1 255 ? -12.867 -4.575 -26.644 1.00 91.31 255 SER A N 1
ATOM 1955 C CA . SER A 1 255 ? -11.888 -4.149 -27.662 1.00 91.31 255 SER A CA 1
ATOM 1956 C C . SER A 1 255 ? -10.446 -4.418 -27.210 1.00 91.31 255 SER A C 1
ATOM 1958 O O . SER A 1 255 ? -10.100 -4.116 -26.061 1.00 91.31 255 SER A O 1
ATOM 1960 N N . GLY A 1 256 ? -9.620 -4.918 -28.133 1.00 91.56 256 GLY A N 1
ATOM 1961 C CA . GLY A 1 256 ? -8.173 -5.112 -27.987 1.00 91.56 256 GLY A CA 1
ATOM 1962 C C . GLY A 1 256 ? -7.329 -3.861 -28.249 1.00 91.56 256 GLY A C 1
ATOM 1963 O O . GLY A 1 256 ? -6.108 -3.922 -28.203 1.00 91.56 256 GLY A O 1
ATOM 1964 N N . SER A 1 257 ? -7.955 -2.710 -28.522 1.00 89.44 257 SER A N 1
ATOM 1965 C CA . SER A 1 257 ? -7.247 -1.463 -28.839 1.00 89.44 257 SER A CA 1
ATOM 1966 C C . SER A 1 257 ? -7.652 -0.325 -27.890 1.00 89.44 257 SER A C 1
ATOM 1968 O O . SER A 1 257 ? -8.851 -0.057 -27.750 1.00 89.44 257 SER A O 1
ATOM 1970 N N . PRO A 1 258 ? -6.687 0.362 -27.240 1.00 91.56 258 PRO A N 1
ATOM 1971 C CA . PRO A 1 258 ? -5.267 -0.015 -27.119 1.00 91.56 258 PRO A CA 1
ATOM 1972 C C . PRO A 1 258 ? -5.093 -1.327 -26.338 1.00 91.56 258 PRO A C 1
ATOM 1974 O O . PRO A 1 258 ? -5.950 -1.636 -25.507 1.00 91.56 258 PRO A O 1
ATOM 1977 N N . ALA A 1 259 ? -4.008 -2.066 -26.580 1.00 93.31 259 ALA A N 1
ATOM 1978 C CA . ALA A 1 259 ? -3.767 -3.359 -25.936 1.00 93.31 259 ALA A CA 1
ATOM 1979 C C . ALA A 1 259 ? -3.788 -3.255 -24.400 1.00 93.31 259 ALA A C 1
ATOM 1981 O O . ALA A 1 259 ? -3.320 -2.265 -23.824 1.00 93.31 259 ALA A O 1
ATOM 1982 N N . LEU A 1 260 ? -4.359 -4.264 -23.735 1.00 90.19 260 LEU A N 1
ATOM 1983 C CA . LEU A 1 260 ? -4.299 -4.391 -22.276 1.00 90.19 260 LEU A CA 1
ATOM 1984 C C . LEU A 1 260 ? -3.134 -5.305 -21.907 1.00 90.19 260 LEU A C 1
ATOM 1986 O O . LEU A 1 260 ? -3.000 -6.400 -22.430 1.00 90.19 260 LEU A O 1
ATOM 1990 N N . ARG A 1 261 ? -2.316 -4.865 -20.966 1.00 89.88 261 ARG A N 1
ATOM 1991 C CA . ARG A 1 261 ? -1.116 -5.562 -20.487 1.00 89.88 261 ARG A CA 1
ATOM 1992 C C . ARG A 1 261 ? -1.064 -5.571 -18.967 1.00 89.88 261 ARG A C 1
ATOM 1994 O O . ARG A 1 261 ? -1.883 -4.908 -18.325 1.00 89.88 261 ARG A O 1
ATOM 2001 N N . LEU A 1 262 ? -0.093 -6.280 -18.395 1.00 74.62 262 LEU A N 1
ATOM 2002 C CA . LEU A 1 262 ? 0.152 -6.291 -16.949 1.00 74.62 262 LEU A CA 1
ATOM 2003 C C . LEU A 1 262 ? 0.105 -4.864 -16.367 1.00 74.62 262 LEU A C 1
ATOM 2005 O O . LEU A 1 262 ? 0.758 -3.957 -16.880 1.00 74.62 262 LEU A O 1
ATOM 2009 N N . GLY A 1 263 ? -0.695 -4.671 -15.317 1.00 58.97 263 GLY A N 1
ATOM 2010 C CA . GLY A 1 263 ? -0.918 -3.370 -14.678 1.00 58.97 263 GLY A CA 1
ATOM 2011 C C . GLY A 1 263 ? -2.019 -2.509 -15.312 1.00 58.97 263 GLY A C 1
ATOM 2012 O O . GLY A 1 263 ? -2.334 -1.448 -14.780 1.00 58.97 263 GLY A O 1
ATOM 2013 N N . SER A 1 264 ? -2.642 -2.941 -16.415 1.00 66.94 264 SER A N 1
ATOM 2014 C CA . SER A 1 264 ? -3.840 -2.271 -16.946 1.00 66.94 264 SER A CA 1
ATOM 2015 C C . SER A 1 264 ? -4.993 -2.388 -15.958 1.00 66.94 264 SER A C 1
ATOM 2017 O O . SER A 1 264 ? -5.167 -3.428 -15.326 1.00 66.94 264 SER A O 1
ATOM 2019 N N . VAL A 1 265 ? -5.820 -1.349 -15.861 1.00 62.78 265 VAL A N 1
ATOM 2020 C CA . VAL A 1 265 ? -6.954 -1.310 -14.930 1.00 62.78 265 VAL A CA 1
ATOM 2021 C C . VAL A 1 265 ? -8.226 -0.804 -15.601 1.00 62.78 265 VAL A C 1
ATOM 2023 O O . VAL A 1 265 ? -8.192 -0.125 -16.630 1.00 62.78 265 VAL A O 1
ATOM 2026 N N . GLY A 1 266 ? -9.367 -1.110 -14.993 1.00 54.22 266 GLY A N 1
ATOM 2027 C CA . GLY A 1 266 ? -10.657 -0.523 -15.317 1.00 54.22 266 GLY A CA 1
ATOM 2028 C C . GLY A 1 266 ? -11.632 -1.479 -15.997 1.00 54.22 266 GLY A C 1
ATOM 2029 O O . GLY A 1 266 ?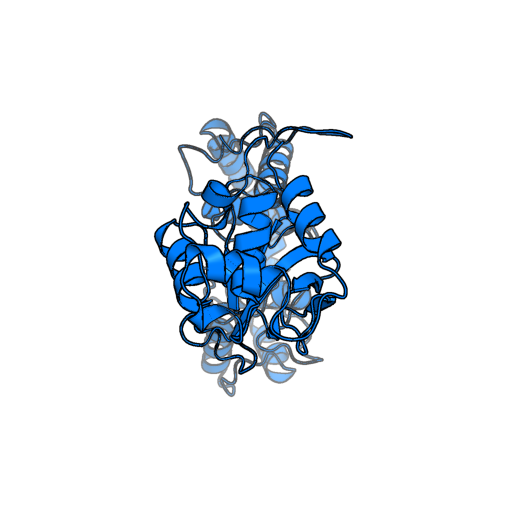 -11.446 -2.691 -16.098 1.00 54.22 266 GLY A O 1
ATOM 2030 N N . THR A 1 267 ? -12.732 -0.911 -16.484 1.00 61.66 267 THR A N 1
ATOM 2031 C CA . THR A 1 267 ? -13.912 -1.679 -16.908 1.00 61.66 267 THR A CA 1
ATOM 2032 C C . THR A 1 267 ? -13.652 -2.613 -18.096 1.00 61.66 267 THR A C 1
ATOM 2034 O O . THR A 1 267 ? -14.307 -3.652 -18.213 1.00 61.66 267 THR A O 1
ATOM 2037 N N . ARG A 1 268 ? -12.676 -2.285 -18.957 1.00 80.25 268 ARG A N 1
ATOM 2038 C CA . ARG A 1 268 ? -12.228 -3.143 -20.068 1.00 80.25 268 ARG A CA 1
ATOM 2039 C C . ARG A 1 268 ? -11.549 -4.418 -19.571 1.00 80.25 268 ARG A C 1
ATOM 2041 O O . ARG A 1 268 ? -11.826 -5.482 -20.115 1.00 80.25 268 ARG A O 1
ATOM 2048 N N . VAL A 1 269 ? -10.749 -4.329 -18.510 1.00 77.38 269 VAL A N 1
ATOM 2049 C CA . VAL A 1 269 ? -10.076 -5.485 -17.905 1.00 77.38 269 VAL A CA 1
ATOM 2050 C C . VAL A 1 269 ? -11.092 -6.417 -17.244 1.00 77.38 269 VAL A C 1
ATOM 2052 O O . VAL A 1 269 ? -11.072 -7.615 -17.497 1.00 77.38 269 VAL A O 1
ATOM 2055 N N . ALA A 1 270 ? -12.077 -5.884 -16.519 1.00 71.25 270 ALA A N 1
ATOM 2056 C CA . ALA A 1 270 ? -13.131 -6.717 -15.929 1.00 71.25 270 ALA A CA 1
ATOM 2057 C C . ALA A 1 270 ? -14.032 -7.387 -16.975 1.00 71.25 270 ALA A C 1
ATOM 2059 O O . ALA A 1 270 ? -14.581 -8.465 -16.746 1.00 71.25 270 ALA A O 1
ATOM 2060 N N . ARG A 1 271 ? -14.231 -6.760 -18.144 1.00 80.81 271 ARG A N 1
ATOM 2061 C CA . ARG A 1 271 ? -14.898 -7.424 -19.279 1.00 80.81 271 ARG A CA 1
ATOM 2062 C C . ARG A 1 271 ? -14.037 -8.551 -19.843 1.00 80.81 271 ARG A C 1
ATOM 2064 O O . ARG A 1 271 ? -14.581 -9.616 -20.111 1.00 80.81 271 ARG A O 1
ATOM 2071 N N . LEU A 1 272 ? -12.727 -8.338 -19.969 1.00 89.69 272 LEU A N 1
ATOM 2072 C CA . LEU A 1 272 ? -11.778 -9.363 -20.401 1.00 89.69 272 LEU A CA 1
ATOM 2073 C C . LEU A 1 272 ? -11.792 -10.556 -19.441 1.00 89.69 272 LEU A C 1
ATOM 2075 O O . LEU A 1 272 ? -12.019 -11.675 -19.875 1.00 89.69 272 LEU A O 1
ATOM 2079 N N . GLN A 1 273 ? -11.641 -10.324 -18.139 1.00 86.38 273 GLN A N 1
ATOM 2080 C CA . GLN A 1 273 ? -11.648 -11.376 -17.121 1.00 86.38 273 GLN A CA 1
ATOM 2081 C C . GLN A 1 273 ? -12.941 -12.201 -17.142 1.00 86.38 273 GLN A C 1
ATOM 2083 O O . GLN A 1 273 ? -12.899 -13.428 -17.104 1.00 86.38 273 GLN A O 1
ATOM 2088 N N . ARG A 1 274 ? -14.104 -11.550 -17.285 1.00 82.38 274 ARG A N 1
ATOM 2089 C CA . ARG A 1 274 ? -15.386 -12.256 -17.447 1.00 82.38 274 ARG A CA 1
ATOM 2090 C C . ARG A 1 274 ? -15.457 -13.065 -18.735 1.00 82.38 274 ARG A C 1
ATOM 2092 O O . ARG A 1 274 ? -15.966 -14.180 -18.712 1.00 82.38 274 ARG A O 1
ATOM 2099 N N . ALA A 1 275 ? -14.962 -12.520 -19.843 1.00 89.94 275 ALA A N 1
ATOM 2100 C CA . ALA A 1 275 ? -14.906 -13.238 -21.109 1.00 89.94 275 ALA A CA 1
ATOM 2101 C C . ALA A 1 275 ? -13.959 -14.450 -21.022 1.00 89.94 275 ALA A C 1
ATOM 2103 O O . ALA A 1 275 ? -14.330 -15.527 -21.467 1.00 89.94 275 ALA A O 1
ATOM 2104 N N . LEU A 1 276 ? -12.806 -14.327 -20.360 1.00 91.12 276 LEU A N 1
ATOM 2105 C CA . LEU A 1 276 ? -11.898 -15.449 -20.097 1.00 91.12 276 LEU A CA 1
ATOM 2106 C C . LEU A 1 276 ? -12.574 -16.539 -19.254 1.00 91.12 276 LEU A C 1
ATOM 2108 O O . LEU A 1 276 ? -12.513 -17.710 -19.620 1.00 91.12 276 LEU A O 1
ATOM 2112 N N . MET A 1 277 ? -13.290 -16.163 -18.189 1.00 84.06 277 MET A N 1
ATOM 2113 C CA . MET A 1 277 ? -14.069 -17.115 -17.385 1.00 84.06 277 MET A CA 1
ATOM 2114 C C . MET A 1 277 ? -15.177 -17.797 -18.190 1.00 84.06 277 MET A C 1
ATOM 2116 O O . MET A 1 277 ? -15.350 -19.008 -18.076 1.00 84.06 277 MET A O 1
ATOM 2120 N N . LYS A 1 278 ? -15.893 -17.053 -19.044 1.00 84.44 278 LYS A N 1
ATOM 2121 C CA . LYS A 1 278 ? -16.899 -17.613 -19.961 1.00 84.44 278 LYS A CA 1
ATOM 2122 C C . LYS A 1 278 ? -16.275 -18.562 -20.990 1.00 84.44 278 LYS A C 1
ATOM 2124 O O . LYS A 1 278 ? -16.883 -19.573 -21.316 1.00 84.44 278 LYS A O 1
ATOM 2129 N N . ALA A 1 279 ? -15.060 -18.271 -21.447 1.00 88.00 279 ALA A N 1
ATOM 2130 C CA . ALA A 1 279 ? -14.265 -19.134 -22.318 1.00 88.00 279 ALA A CA 1
ATOM 2131 C C . ALA A 1 279 ? -13.645 -20.348 -21.587 1.00 88.00 279 ALA A C 1
ATOM 2133 O O . ALA A 1 279 ? -12.911 -21.115 -22.199 1.00 88.00 279 ALA A O 1
ATOM 2134 N N . GLY A 1 280 ? -13.931 -20.544 -20.293 1.00 85.31 280 GLY A N 1
ATOM 2135 C CA . GLY A 1 280 ? -13.475 -21.700 -19.513 1.00 85.31 280 GLY A CA 1
ATOM 2136 C C . GLY A 1 280 ? -12.147 -21.502 -18.775 1.00 85.31 280 GLY A C 1
ATOM 2137 O O . GLY A 1 280 ? -11.674 -22.422 -18.107 1.00 85.31 280 GLY A O 1
ATOM 2138 N N . HIS A 1 281 ? -11.548 -20.310 -18.829 1.00 87.88 281 HIS A N 1
ATOM 2139 C CA . HIS A 1 281 ? -10.293 -20.012 -18.138 1.00 87.88 281 HIS A CA 1
ATOM 2140 C C . HIS A 1 281 ? -10.542 -19.509 -16.718 1.00 87.88 281 HIS A C 1
ATOM 2142 O O . HIS A 1 281 ? -11.292 -18.565 -16.477 1.00 87.88 281 HIS A O 1
ATOM 2148 N N . ARG A 1 282 ? -9.892 -20.142 -15.744 1.00 75.25 282 ARG A N 1
ATOM 2149 C CA . ARG A 1 282 ? -10.143 -19.880 -14.324 1.00 75.25 282 ARG A CA 1
ATOM 2150 C C . ARG A 1 282 ? -9.342 -18.672 -13.832 1.00 75.25 282 ARG A C 1
ATOM 2152 O O . ARG A 1 282 ? -8.154 -18.565 -14.112 1.00 75.25 282 ARG A O 1
ATOM 2159 N N . LEU A 1 283 ? -9.988 -17.837 -13.019 1.00 58.69 283 LEU A N 1
ATOM 2160 C CA . LEU A 1 283 ? -9.384 -16.741 -12.249 1.00 58.69 283 LEU A CA 1
ATOM 2161 C C . LEU A 1 283 ? -9.683 -16.959 -10.747 1.00 58.69 283 LEU A C 1
ATOM 2163 O O . LEU A 1 283 ? -10.535 -16.272 -10.184 1.00 58.69 283 LEU A O 1
ATOM 2167 N N . PRO A 1 284 ? -9.108 -18.001 -10.114 1.00 47.91 284 PRO A N 1
ATOM 2168 C CA . PRO A 1 284 ? -9.495 -18.448 -8.770 1.00 47.91 284 PRO A CA 1
ATOM 2169 C C . PRO A 1 284 ? -9.150 -17.499 -7.608 1.00 47.91 284 PRO A C 1
ATOM 2171 O O . PRO A 1 284 ? -9.728 -17.648 -6.531 1.00 47.91 284 PRO A O 1
ATOM 2174 N N . ARG A 1 285 ? -8.182 -16.592 -7.767 1.00 44.25 285 ARG A N 1
ATOM 2175 C CA . ARG A 1 285 ? -7.621 -15.775 -6.683 1.00 44.25 285 ARG A CA 1
ATOM 2176 C C . ARG A 1 285 ? -8.284 -14.404 -6.563 1.00 44.25 285 ARG A C 1
ATOM 2178 O O . ARG A 1 285 ? -8.519 -13.986 -5.426 1.00 44.25 285 ARG A O 1
ATOM 2185 N N . PHE A 1 286 ? -8.543 -13.735 -7.686 1.00 50.16 286 PHE A N 1
ATOM 2186 C CA . PHE A 1 286 ? -9.098 -12.379 -7.737 1.00 50.16 286 PHE A CA 1
ATOM 2187 C C . PHE A 1 286 ? -10.315 -12.222 -8.666 1.00 50.16 286 PHE A C 1
ATOM 2189 O O . PHE A 1 286 ? -10.974 -11.185 -8.643 1.00 50.16 286 PHE A O 1
ATOM 2196 N N . GLY A 1 287 ? -10.643 -13.227 -9.486 1.00 64.50 287 GLY A N 1
ATOM 2197 C CA . GLY A 1 287 ? -11.813 -13.174 -10.365 1.00 64.50 287 GLY A CA 1
ATOM 2198 C C . GLY A 1 287 ? -11.753 -12.040 -11.397 1.00 64.50 287 GLY A C 1
ATOM 2199 O O . GLY A 1 287 ? -10.715 -11.780 -12.002 1.00 64.50 287 GLY A O 1
ATOM 2200 N N . ALA A 1 288 ? -12.894 -11.386 -11.641 1.00 67.56 288 ALA A N 1
ATOM 2201 C CA . ALA A 1 288 ? -12.996 -10.229 -12.534 1.00 67.56 288 ALA A CA 1
ATOM 2202 C C . ALA A 1 288 ? -12.958 -8.897 -11.768 1.00 67.56 288 ALA A C 1
ATOM 2204 O O . ALA A 1 288 ? -13.936 -8.150 -11.759 1.00 67.56 288 ALA A O 1
ATOM 2205 N N . ASP A 1 289 ? -11.831 -8.615 -11.122 1.00 54.78 289 ASP A N 1
ATOM 2206 C CA . ASP A 1 289 ? -11.606 -7.425 -10.289 1.00 54.78 289 ASP A CA 1
ATOM 2207 C C . ASP A 1 289 ? -11.340 -6.125 -11.076 1.00 54.78 289 ASP A C 1
ATOM 2209 O O . ASP A 1 289 ? -11.339 -5.037 -10.503 1.00 54.78 289 ASP A O 1
ATOM 2213 N N . GLY A 1 290 ? -11.156 -6.203 -12.395 1.00 57.31 290 GLY A N 1
ATOM 2214 C CA . GLY A 1 290 ? -10.818 -5.050 -13.223 1.00 57.31 290 GLY A CA 1
ATOM 2215 C C . GLY A 1 290 ? -9.351 -4.634 -13.164 1.00 57.31 290 GLY A C 1
ATOM 2216 O O . GLY A 1 290 ? -9.024 -3.581 -13.712 1.00 57.31 290 GLY A O 1
ATOM 2217 N N . GLU A 1 291 ? -8.471 -5.445 -12.576 1.00 64.50 291 GLU A N 1
ATOM 2218 C CA . GLU A 1 291 ? -7.023 -5.243 -12.549 1.00 64.50 291 GLU A CA 1
ATOM 2219 C C . GLU A 1 291 ? -6.302 -6.368 -13.308 1.00 64.50 291 GLU A C 1
ATOM 2221 O O . GLU A 1 291 ? -6.486 -7.567 -13.089 1.00 64.50 291 GLU A O 1
ATOM 2226 N N . MET A 1 292 ? -5.444 -5.998 -14.257 1.00 75.38 292 MET A N 1
ATOM 2227 C CA . MET A 1 292 ? -4.720 -6.968 -15.070 1.00 75.38 292 MET A CA 1
ATOM 2228 C C . MET A 1 292 ? -3.437 -7.367 -14.350 1.00 75.38 292 MET A C 1
ATOM 2230 O O . MET A 1 292 ? -2.342 -6.956 -14.727 1.00 75.38 292 MET A O 1
ATOM 2234 N N . GLY A 1 293 ? -3.588 -8.137 -13.274 1.00 61.22 293 GLY A N 1
ATOM 2235 C CA . GLY A 1 293 ? -2.487 -8.711 -12.507 1.00 61.22 293 GLY A CA 1
ATOM 2236 C C . GLY A 1 293 ? -1.927 -9.998 -13.118 1.00 61.22 293 GLY A C 1
ATOM 2237 O O . GLY A 1 293 ? -2.363 -10.466 -14.172 1.00 61.22 293 GLY A O 1
ATOM 2238 N N . ALA A 1 294 ? -0.972 -10.614 -12.415 1.00 65.00 294 ALA A N 1
ATOM 2239 C CA . ALA A 1 294 ? -0.323 -11.853 -12.850 1.00 65.00 294 ALA A CA 1
ATOM 2240 C C . ALA A 1 294 ? -1.316 -13.001 -13.116 1.00 65.00 294 ALA A C 1
ATOM 2242 O O . ALA A 1 294 ? -1.094 -13.809 -14.014 1.00 65.00 294 ALA A O 1
ATOM 2243 N N . GLU A 1 295 ? -2.424 -13.058 -12.372 1.00 72.00 295 GLU A N 1
ATOM 2244 C CA . GLU A 1 295 ? -3.474 -14.054 -12.588 1.00 72.00 295 GLU A CA 1
ATOM 2245 C C . GLU A 1 295 ? -4.194 -13.850 -13.928 1.00 72.00 295 GLU A C 1
ATOM 2247 O O . GLU A 1 295 ? -4.274 -14.783 -14.725 1.00 72.00 295 GLU A O 1
ATOM 2252 N N . THR A 1 296 ? -4.656 -12.629 -14.210 1.00 83.62 296 THR A N 1
ATOM 2253 C CA . THR A 1 296 ? -5.306 -12.276 -15.480 1.00 83.62 296 THR A CA 1
ATOM 2254 C C . THR A 1 296 ? -4.380 -12.532 -16.664 1.00 83.62 296 THR A C 1
ATOM 2256 O O . THR A 1 296 ? -4.809 -13.098 -17.664 1.00 83.62 296 THR A O 1
ATOM 2259 N N . VAL A 1 297 ? -3.098 -12.176 -16.534 1.00 86.69 297 VAL A N 1
ATOM 2260 C CA . VAL A 1 297 ? -2.075 -12.455 -17.552 1.00 86.69 297 VAL A CA 1
ATOM 2261 C C . VAL A 1 297 ? -1.893 -13.962 -17.748 1.00 86.69 297 VAL A C 1
ATOM 2263 O O . VAL A 1 297 ? -1.813 -14.421 -18.881 1.00 86.69 297 VAL A O 1
ATOM 2266 N N . SER A 1 298 ? -1.866 -14.751 -16.672 1.00 82.12 298 SER A N 1
ATOM 2267 C CA . SER A 1 298 ? -1.756 -16.212 -16.757 1.00 82.12 298 SER A CA 1
ATOM 2268 C C . SER A 1 298 ? -2.962 -16.842 -17.465 1.00 82.12 298 SER A C 1
ATOM 2270 O O . SER A 1 298 ? -2.793 -17.637 -18.390 1.00 82.12 298 SER A O 1
ATOM 2272 N N . ALA A 1 299 ? -4.182 -16.437 -17.096 1.00 88.38 299 ALA A N 1
ATOM 2273 C CA . ALA A 1 299 ? -5.408 -16.904 -17.741 1.00 88.38 299 ALA A CA 1
ATOM 2274 C C . ALA A 1 299 ? -5.483 -16.482 -19.215 1.00 88.38 299 ALA A C 1
ATOM 2276 O O . ALA A 1 299 ? -5.883 -17.281 -20.059 1.00 88.38 299 ALA A O 1
ATOM 2277 N N . LEU A 1 300 ? -5.046 -15.261 -19.536 1.00 96.75 300 LEU A N 1
ATOM 2278 C CA . LEU A 1 300 ? -4.966 -14.785 -20.912 1.00 96.75 300 LEU A CA 1
ATOM 2279 C C . LEU A 1 300 ? -3.948 -15.585 -21.728 1.00 96.75 300 LEU A C 1
ATOM 2281 O O . LEU A 1 300 ? -4.268 -16.000 -22.833 1.00 96.75 300 LEU A O 1
ATOM 2285 N N . LYS A 1 301 ? -2.766 -15.880 -21.179 1.00 94.88 301 LYS A N 1
ATOM 2286 C CA . LYS A 1 301 ? -1.778 -16.743 -21.843 1.00 94.88 301 LYS A CA 1
ATOM 2287 C C . LYS A 1 301 ? -2.320 -18.146 -22.085 1.00 94.88 301 LYS A C 1
ATOM 2289 O O . LYS A 1 301 ? -2.054 -18.728 -23.131 1.00 94.88 301 LYS A O 1
ATOM 2294 N N . ALA A 1 302 ? -3.070 -18.700 -21.134 1.00 94.31 302 ALA A N 1
ATOM 2295 C CA . ALA A 1 302 ? -3.719 -19.996 -21.309 1.00 94.31 302 ALA A CA 1
ATOM 2296 C C . ALA A 1 302 ? -4.763 -19.955 -22.436 1.00 94.31 302 ALA A C 1
ATOM 2298 O O . ALA A 1 302 ? -4.805 -20.868 -23.255 1.00 94.31 302 ALA A O 1
ATOM 2299 N N . PHE A 1 303 ? -5.553 -18.882 -22.507 1.00 97.50 303 PHE A N 1
ATOM 2300 C CA . PHE A 1 303 ? -6.480 -18.638 -23.609 1.00 97.50 303 PHE A CA 1
ATOM 2301 C C . PHE A 1 303 ? -5.762 -18.501 -24.955 1.00 97.50 303 PHE A C 1
ATOM 2303 O O . PHE A 1 303 ? -6.117 -19.195 -25.899 1.00 97.50 303 PHE A O 1
ATOM 2310 N N . GLN A 1 304 ? -4.721 -17.671 -25.033 1.00 98.00 304 GLN A N 1
ATOM 2311 C CA . GLN A 1 304 ? -3.928 -17.470 -26.247 1.00 98.00 304 GLN A CA 1
ATOM 2312 C C . GLN A 1 304 ? -3.352 -18.796 -26.758 1.00 98.00 304 GLN A C 1
ATOM 2314 O O . GLN A 1 304 ? -3.497 -19.096 -27.935 1.00 98.00 304 GLN A O 1
ATOM 2319 N N . ARG A 1 305 ? -2.804 -19.644 -25.872 1.00 97.50 305 ARG A N 1
ATOM 2320 C CA . ARG A 1 305 ? -2.339 -20.995 -26.243 1.00 97.50 305 ARG A CA 1
ATOM 2321 C C . ARG A 1 305 ? -3.462 -21.875 -26.781 1.00 97.50 305 ARG A C 1
ATOM 2323 O O . ARG A 1 305 ? -3.255 -22.571 -27.760 1.00 97.50 305 ARG A O 1
ATOM 2330 N N . ALA A 1 306 ? -4.628 -21.859 -26.137 1.00 95.75 306 ALA A N 1
ATOM 2331 C CA . ALA A 1 306 ? -5.782 -22.645 -26.571 1.00 95.75 306 ALA A CA 1
ATOM 2332 C C . ALA A 1 306 ? -6.384 -22.148 -27.899 1.00 95.75 306 ALA A C 1
ATOM 2334 O O . ALA A 1 306 ? -7.104 -22.891 -28.556 1.00 95.75 306 ALA A O 1
ATOM 2335 N N . ALA A 1 307 ? -6.101 -20.899 -28.272 1.00 95.88 307 ALA A N 1
ATOM 2336 C CA . ALA A 1 307 ? -6.526 -20.269 -29.515 1.00 95.88 307 ALA A CA 1
ATOM 2337 C C . ALA A 1 307 ? -5.423 -20.244 -30.596 1.00 95.88 307 ALA A C 1
ATOM 2339 O O . ALA A 1 307 ? -5.581 -19.519 -31.576 1.00 95.88 307 ALA A O 1
ATOM 2340 N N . ASP A 1 308 ? -4.321 -20.984 -30.406 1.00 96.44 308 ASP A N 1
ATOM 2341 C CA . ASP A 1 308 ? -3.150 -21.024 -31.299 1.00 96.44 308 ASP A CA 1
ATOM 2342 C C . ASP A 1 308 ? -2.522 -19.641 -31.590 1.00 96.44 308 ASP A C 1
ATOM 2344 O O . ASP A 1 308 ? -1.977 -19.389 -32.664 1.00 96.44 308 ASP A O 1
ATOM 2348 N N . LEU A 1 309 ? -2.580 -18.732 -30.611 1.00 96.00 309 LEU A N 1
ATOM 2349 C CA . LEU A 1 309 ? -1.951 -17.409 -30.646 1.00 96.00 309 LEU A CA 1
ATOM 2350 C C . LEU A 1 309 ? -0.615 -17.391 -29.892 1.00 96.00 309 LEU A C 1
ATOM 2352 O O . LEU A 1 309 ? -0.318 -18.250 -29.052 1.00 96.00 309 LEU A O 1
ATOM 2356 N N . VAL A 1 310 ? 0.174 -16.339 -30.124 1.00 95.50 310 VAL A N 1
ATOM 2357 C CA . VAL A 1 310 ? 1.361 -16.055 -29.310 1.00 95.50 310 VAL A CA 1
ATOM 2358 C C . VAL A 1 310 ? 0.929 -15.755 -27.871 1.00 95.50 310 VAL A C 1
ATOM 2360 O O . VAL A 1 310 ? 0.160 -14.840 -27.602 1.00 95.50 310 VAL A O 1
ATOM 2363 N N . ALA A 1 311 ? 1.432 -16.544 -26.921 1.00 95.81 311 ALA A N 1
ATOM 2364 C CA . ALA A 1 311 ? 1.074 -16.450 -25.505 1.00 95.81 311 ALA A CA 1
ATOM 2365 C C . ALA A 1 311 ? 1.894 -15.384 -24.752 1.00 95.81 311 ALA A C 1
ATOM 2367 O O . ALA A 1 311 ? 2.575 -15.680 -23.758 1.00 95.81 311 ALA A O 1
ATOM 2368 N N . ASP A 1 312 ? 1.863 -14.149 -25.244 1.00 90.94 312 ASP A N 1
ATOM 2369 C CA . ASP A 1 312 ? 2.578 -12.997 -24.682 1.00 90.94 312 ASP A CA 1
ATOM 2370 C C . ASP A 1 312 ? 1.906 -12.423 -23.423 1.00 90.94 312 ASP A C 1
ATOM 2372 O O . ASP A 1 312 ? 2.582 -11.874 -22.547 1.00 90.94 312 ASP A O 1
ATOM 2376 N N . GLY A 1 313 ? 0.612 -12.691 -23.237 1.00 92.19 313 GLY A N 1
ATOM 2377 C CA . GLY A 1 313 ? -0.187 -12.160 -22.143 1.00 92.19 313 GLY A CA 1
ATOM 2378 C C . GLY A 1 313 ? -0.578 -10.694 -22.317 1.00 92.19 313 GLY A C 1
ATOM 2379 O O . GLY A 1 313 ? -0.938 -10.058 -21.321 1.00 92.19 313 GLY A O 1
ATOM 2380 N N . GLU A 1 314 ? -0.525 -10.168 -23.540 1.00 95.62 314 GLU A N 1
ATOM 2381 C CA . GLU A 1 314 ? -1.109 -8.886 -23.918 1.00 95.62 314 GLU A CA 1
ATOM 2382 C C . GLU A 1 314 ? -2.440 -9.110 -24.645 1.00 95.62 314 GLU A C 1
ATOM 2384 O O . GLU A 1 314 ? -2.555 -9.890 -25.581 1.00 95.62 314 GLU A O 1
ATOM 2389 N N . TYR A 1 315 ? -3.496 -8.437 -24.194 1.00 97.44 315 TYR A N 1
ATOM 2390 C CA . TYR A 1 315 ? -4.802 -8.494 -24.836 1.00 97.44 315 TYR A CA 1
ATOM 2391 C C . TYR A 1 315 ? -4.893 -7.408 -25.900 1.00 97.44 315 TYR A C 1
ATOM 2393 O O . TYR A 1 315 ? -5.304 -6.273 -25.634 1.00 97.44 315 TYR A O 1
ATOM 2401 N N . ASP A 1 316 ? -4.481 -7.782 -27.097 1.00 96.69 316 ASP A N 1
ATOM 2402 C CA . ASP A 1 316 ? -4.429 -6.965 -28.296 1.00 96.69 316 ASP A CA 1
ATOM 2403 C C . ASP A 1 316 ? -5.598 -7.267 -29.257 1.00 96.69 316 ASP A C 1
ATOM 2405 O O . ASP A 1 316 ? -6.595 -7.903 -28.892 1.00 96.69 316 ASP A O 1
ATOM 2409 N N . ALA A 1 317 ? -5.520 -6.756 -30.490 1.00 96.75 317 ALA A N 1
ATOM 2410 C CA . ALA A 1 317 ? -6.568 -6.937 -31.492 1.00 96.75 317 ALA A CA 1
ATOM 2411 C C . ALA A 1 317 ? -6.766 -8.413 -31.886 1.00 96.75 317 ALA A C 1
ATOM 2413 O O . ALA A 1 317 ? -7.912 -8.834 -32.069 1.00 96.75 317 ALA A O 1
ATOM 2414 N N . GLU A 1 318 ? -5.688 -9.198 -31.970 1.00 96.62 318 GLU A N 1
ATOM 2415 C CA . GLU A 1 318 ? -5.745 -10.625 -32.306 1.00 96.62 318 GLU A CA 1
ATOM 2416 C C . GLU A 1 318 ? -6.397 -11.430 -31.180 1.00 96.62 318 GLU A C 1
ATOM 2418 O O . GLU A 1 318 ? -7.377 -12.151 -31.409 1.00 96.62 318 GLU A O 1
ATOM 2423 N N . SER A 1 319 ? -5.946 -11.214 -29.942 1.00 97.25 319 SER A N 1
ATOM 2424 C CA . SER A 1 319 ? -6.528 -11.824 -28.744 1.00 97.25 319 SER A CA 1
ATOM 2425 C C . SER A 1 319 ? -8.011 -11.479 -28.601 1.00 97.25 319 SER A C 1
ATOM 2427 O O . SER A 1 319 ? -8.830 -12.339 -28.265 1.00 97.25 319 SER A O 1
ATOM 2429 N N . ALA A 1 320 ? -8.393 -10.233 -28.902 1.00 96.62 320 ALA A N 1
ATOM 2430 C CA . ALA A 1 320 ? -9.785 -9.802 -28.866 1.00 96.62 320 ALA A CA 1
ATOM 2431 C C . ALA A 1 320 ? -10.647 -10.467 -29.943 1.00 96.62 320 ALA A C 1
ATOM 2433 O O . ALA A 1 320 ? -11.780 -10.870 -29.659 1.00 96.62 320 ALA A O 1
ATOM 2434 N N . ALA A 1 321 ? -10.130 -10.605 -31.165 1.00 95.88 321 ALA A N 1
ATOM 2435 C CA . ALA A 1 321 ? -10.827 -11.282 -32.251 1.00 95.88 321 ALA A CA 1
ATOM 2436 C C . ALA A 1 321 ? -11.040 -12.771 -31.941 1.00 95.88 321 ALA A C 1
ATOM 2438 O O . ALA A 1 321 ? -12.145 -13.282 -32.141 1.00 95.88 321 ALA A O 1
ATOM 2439 N N . ALA A 1 322 ? -10.023 -13.448 -31.405 1.00 96.44 322 ALA A N 1
ATOM 2440 C CA . ALA A 1 322 ? -10.128 -14.839 -30.979 1.00 96.44 322 ALA A CA 1
ATOM 2441 C C . ALA A 1 322 ? -11.129 -15.000 -29.830 1.00 96.44 322 ALA A C 1
ATOM 2443 O O . ALA A 1 322 ? -12.037 -15.827 -29.914 1.00 96.44 322 ALA A O 1
ATOM 2444 N N . LEU A 1 323 ? -11.036 -14.166 -28.789 1.00 95.12 323 LEU A N 1
ATOM 2445 C CA . LEU A 1 323 ? -11.916 -14.278 -27.625 1.00 95.12 323 LEU A CA 1
ATOM 2446 C C . LEU A 1 323 ? -13.372 -14.026 -28.016 1.00 95.12 323 LEU A C 1
ATOM 2448 O O . LEU A 1 323 ? -14.269 -14.731 -27.558 1.00 95.12 323 LEU A O 1
ATOM 2452 N N . LYS A 1 324 ? -13.612 -13.084 -28.936 1.00 94.44 324 LYS A N 1
ATOM 2453 C CA . LYS A 1 324 ? -14.941 -12.817 -29.495 1.00 94.44 324 LYS A CA 1
ATOM 2454 C C . LYS A 1 324 ? -15.550 -14.037 -30.191 1.00 94.44 324 LYS A C 1
ATOM 2456 O O . LYS A 1 324 ? -16.756 -14.194 -30.103 1.00 94.44 324 LYS A O 1
ATOM 2461 N N . LYS A 1 325 ? -14.770 -14.906 -30.843 1.00 93.19 325 LYS A N 1
ATOM 2462 C CA . LYS A 1 325 ? -15.303 -16.142 -31.454 1.00 93.19 325 LYS A CA 1
ATOM 2463 C C . LYS A 1 325 ? -15.799 -17.145 -30.409 1.00 93.19 325 LYS A C 1
ATOM 2465 O O . LYS A 1 325 ? -16.703 -17.915 -30.697 1.00 93.19 325 LYS A O 1
ATOM 2470 N N . VAL A 1 326 ? -15.211 -17.126 -29.212 1.00 88.75 326 VAL A N 1
ATOM 2471 C CA . VAL A 1 326 ? -15.555 -18.053 -28.124 1.00 88.75 326 VAL A CA 1
ATOM 2472 C C . VAL A 1 326 ? -16.732 -17.543 -27.293 1.00 88.75 326 VAL A C 1
ATOM 2474 O O . VAL A 1 326 ? -17.571 -18.329 -26.862 1.00 88.75 326 VAL A O 1
ATOM 2477 N N . VAL A 1 327 ? -16.802 -16.230 -27.042 1.00 85.56 327 VAL A N 1
ATOM 2478 C CA . VAL A 1 327 ? -17.807 -15.649 -26.131 1.00 85.56 327 VAL A CA 1
ATOM 2479 C C . VAL A 1 327 ? -18.890 -14.806 -26.802 1.00 85.56 327 VAL A C 1
ATOM 2481 O O . VAL A 1 327 ? -19.794 -14.345 -26.097 1.00 85.56 327 VAL A O 1
ATOM 2484 N N . GLY A 1 328 ? -18.744 -14.512 -28.093 1.00 64.94 328 GLY A N 1
ATOM 2485 C CA . GLY A 1 328 ? -19.559 -13.557 -28.851 1.00 64.94 328 GLY A CA 1
ATOM 2486 C C . GLY A 1 328 ? -20.844 -14.119 -29.425 1.00 64.94 328 GLY A C 1
ATOM 2487 O O . GLY A 1 328 ? -20.971 -15.354 -29.532 1.00 64.94 328 GLY A O 1
#

Foldseek 3Di:
DWDLVQLVVLLVVQAFFFDFQTPLQVVLCVPVNPVSRHDQCFQSSSCVSCVRRVNNCQQVVVDRDPDQLVSQVVLVVVVQKDFFCVPPARQWKWWFQQVQPLDSVRTDHIFGFHGDDPQKTWTFTDCPVRGTHIDIDHRSGTSITGGTPIPPPDDDDDHDDDDPLPAQDDPDFLLVLLVLLQLVCLLVVHFLVLRDFSPSDSDPSSLVSQLVLCVVLVHDSPSHCYPVSVVSSVVVCVVCVVSVVVSLLPLAQAACPPKDAAFQFGDNQLSLQSLLVLLVQDQPRGGSNRHCHPSQLVSLLVQCVVQVHDSPSIRHRVSSVSSRVRRD

Secondary structure (DSSP, 8-state):
--SHHHHHHHHHHTTT-BSSS-HHHHHHHHHH-GGGGGS--HHHHHHHHHHHTT-HHHHHTT-----HHHHHHHHHHTT-EEESSTT--TT-EEEE-TT----GGG--EEEEEEEEETTEEEEEEEEETTEEEEEEEEGGGEEEEE----S------SS-----S--S-SSS-HHHHHHHHHHHHHHTT--GGGPPP-SS---HHHHHHHHHHHHHTTS--SS---HHHHHHHHHHHHHTHHHHHHHHHT--PPP-SSPB-TT-BSHHHHHHHHHHHHTT---TTT-S-SB--HHHHHHHHHHHHHTTS-----B-HHHHHHHHHHH-